Protein AF-A0A957X2D2-F1 (afdb_monomer_lite)

Secondary structure (DSSP, 8-state):
--STT-----HHHHHTTS-S-----TTHHHHHHHHHHHHHTT---S-----HHHHHT---------PPPPP-STT--S---B--PPP---------HHHHHHHHHHHHHHTSHHHHHHHHHHHS-TT-TT---SSS--STT----HHHHHHHHT-----BS--TT-HHHHTTTSSTT-HHHHHHHHHHHHHHHHTSS-HHHHHHHHHHHHHHHHHHHHHHHT--HHHHH-GGG--TTTTSS---

Structure (mmCIF, N/CA/C/O backbone):
data_AF-A0A957X2D2-F1
#
_entry.id   AF-A0A957X2D2-F1
#
loop_
_atom_site.group_PDB
_atom_site.id
_atom_site.type_symbol
_atom_site.label_atom_id
_atom_site.label_alt_id
_atom_site.label_comp_id
_atom_site.label_asym_id
_atom_site.label_entity_id
_atom_site.label_seq_id
_atom_site.pdbx_PDB_ins_code
_atom_site.Cartn_x
_atom_site.Cartn_y
_atom_site.Cartn_z
_atom_site.occupancy
_atom_site.B_iso_or_equiv
_atom_site.auth_seq_id
_atom_site.auth_comp_id
_atom_site.auth_asym_id
_atom_site.auth_atom_id
_atom_site.pdbx_PDB_model_num
ATOM 1 N N . PRO A 1 1 ? 10.438 17.931 -4.185 1.00 45.38 1 PRO A N 1
ATOM 2 C CA . PRO A 1 1 ? 9.765 18.217 -2.893 1.00 45.38 1 PRO A CA 1
ATOM 3 C C . PRO A 1 1 ? 10.491 17.481 -1.754 1.00 45.38 1 PRO A C 1
ATOM 5 O O . PRO A 1 1 ? 11.137 16.477 -2.040 1.00 45.38 1 PRO A O 1
ATOM 8 N N . GLU A 1 2 ? 10.456 17.962 -0.503 1.00 34.66 2 GLU A N 1
ATOM 9 C CA . GLU A 1 2 ? 11.123 17.256 0.610 1.00 34.66 2 GLU A CA 1
ATOM 10 C C . GLU A 1 2 ? 10.417 15.921 0.928 1.00 34.66 2 GLU A C 1
ATOM 12 O O . GLU A 1 2 ? 9.201 15.874 1.085 1.00 34.66 2 GLU A O 1
ATOM 17 N N . GLY A 1 3 ? 11.191 14.829 1.006 1.00 43.03 3 GLY A N 1
ATOM 18 C CA . GLY A 1 3 ? 10.723 13.458 1.263 1.00 43.03 3 GLY A CA 1
ATOM 19 C C . GLY A 1 3 ? 11.130 12.468 0.161 1.00 43.03 3 GLY A C 1
ATOM 20 O O . GLY A 1 3 ? 11.269 12.849 -0.995 1.00 43.03 3 GLY A O 1
ATOM 21 N N . TRP A 1 4 ? 11.311 11.181 0.497 1.00 38.34 4 TRP A N 1
ATOM 22 C CA . TRP A 1 4 ? 11.724 10.133 -0.465 1.00 38.34 4 TRP A CA 1
ATOM 23 C C . TRP A 1 4 ? 10.757 9.982 -1.656 1.00 38.34 4 TRP A C 1
ATOM 25 O O . TRP A 1 4 ? 11.179 9.615 -2.748 1.00 38.34 4 TRP A O 1
ATOM 35 N N . THR A 1 5 ? 9.480 10.323 -1.466 1.00 49.69 5 THR A N 1
ATOM 36 C CA . THR A 1 5 ? 8.452 10.348 -2.517 1.00 49.69 5 THR A CA 1
ATOM 37 C C . THR A 1 5 ? 8.041 11.754 -2.951 1.00 49.69 5 THR A C 1
ATOM 39 O O . THR A 1 5 ? 7.225 11.890 -3.858 1.00 49.69 5 THR A O 1
ATOM 42 N N . GLY A 1 6 ? 8.544 12.800 -2.286 1.00 51.91 6 GLY A N 1
ATOM 43 C CA . GLY A 1 6 ? 8.136 14.177 -2.546 1.00 51.91 6 GLY A CA 1
ATOM 44 C C . GLY A 1 6 ? 6.642 14.472 -2.318 1.00 51.91 6 GLY A C 1
ATOM 45 O O . GLY A 1 6 ? 6.141 15.474 -2.822 1.00 51.91 6 GLY A O 1
ATOM 46 N N . MET A 1 7 ? 5.917 13.612 -1.596 1.00 57.34 7 MET A N 1
ATOM 47 C CA . MET A 1 7 ? 4.486 13.779 -1.337 1.00 57.34 7 MET A CA 1
ATOM 48 C C . MET A 1 7 ? 4.255 14.479 0.005 1.00 57.34 7 MET A C 1
ATOM 50 O O . MET A 1 7 ? 4.749 14.026 1.037 1.00 57.34 7 MET A O 1
ATOM 54 N N . THR A 1 8 ? 3.478 15.562 -0.005 1.00 69.88 8 THR A N 1
ATOM 55 C CA . THR A 1 8 ? 2.882 16.133 1.207 1.00 69.88 8 THR A CA 1
ATOM 56 C C . THR A 1 8 ? 1.675 15.296 1.627 1.00 69.88 8 THR A C 1
ATOM 58 O O . THR A 1 8 ? 1.000 14.692 0.790 1.00 69.88 8 THR A O 1
ATOM 61 N N . ASP A 1 9 ? 1.400 15.231 2.929 1.00 82.88 9 ASP A N 1
ATOM 62 C CA . ASP A 1 9 ? 0.207 14.551 3.427 1.00 82.88 9 ASP A CA 1
ATOM 63 C C . ASP A 1 9 ? -1.049 15.331 3.001 1.00 82.88 9 ASP A C 1
ATOM 65 O O . ASP A 1 9 ? -1.381 16.383 3.545 1.00 82.88 9 ASP A O 1
ATOM 69 N N . ALA A 1 10 ? -1.725 14.815 1.976 1.00 87.19 10 ALA A N 1
ATOM 70 C CA . ALA A 1 10 ? -2.949 15.380 1.420 1.00 87.19 10 ALA A CA 1
ATOM 71 C C . ALA A 1 10 ? -4.221 14.827 2.088 1.00 87.19 10 ALA A C 1
ATOM 73 O O . ALA A 1 10 ? -5.324 15.267 1.761 1.00 87.19 10 ALA A O 1
ATOM 74 N N . TYR A 1 11 ? -4.098 13.879 3.022 1.00 90.06 11 TYR A N 1
ATOM 75 C CA . TYR A 1 11 ? -5.244 13.231 3.653 1.00 90.06 11 TYR A CA 1
ATOM 76 C C . TYR A 1 11 ? -6.144 14.205 4.439 1.00 90.06 11 TYR A C 1
ATOM 78 O O . TYR A 1 11 ? -7.370 14.091 4.316 1.00 90.06 11 TYR A O 1
ATOM 86 N N . PRO A 1 12 ? -5.618 15.242 5.133 1.00 91.00 12 PRO A N 1
ATOM 87 C CA . PRO A 1 12 ? -6.461 16.248 5.779 1.00 91.00 12 PRO A CA 1
ATOM 88 C C . PRO A 1 12 ? -7.416 16.983 4.830 1.00 91.00 12 PRO A C 1
ATOM 90 O O . PRO A 1 12 ? -8.475 17.440 5.264 1.00 91.00 12 PRO A O 1
ATOM 93 N N . LEU A 1 13 ? -7.106 17.068 3.528 1.00 91.56 13 LEU A N 1
ATOM 94 C CA . LEU A 1 13 ? -8.037 17.626 2.542 1.00 91.56 13 LEU A CA 1
ATOM 95 C C . LEU A 1 13 ? -9.304 16.774 2.433 1.00 91.56 13 LEU A C 1
ATOM 97 O O . LEU A 1 13 ? -10.397 17.321 2.324 1.00 91.56 13 LEU A O 1
ATOM 101 N N . PHE A 1 14 ? -9.183 15.448 2.491 1.00 93.06 14 PHE A N 1
ATOM 102 C CA . PHE A 1 14 ? -10.339 14.555 2.495 1.00 93.06 14 PHE A CA 1
ATOM 103 C C . PHE A 1 14 ? -11.083 14.607 3.835 1.00 93.06 14 PHE A C 1
ATOM 105 O O . PHE A 1 14 ? -12.300 14.773 3.847 1.00 93.06 14 PHE A O 1
ATOM 112 N N . LEU A 1 15 ? -10.362 14.565 4.963 1.00 93.31 15 LEU A N 1
ATOM 113 C CA . LEU A 1 15 ? -10.960 14.630 6.308 1.00 93.31 15 LEU A CA 1
ATOM 114 C C . LEU A 1 15 ? -11.764 15.921 6.548 1.00 93.31 15 LEU A C 1
ATOM 116 O O . LEU A 1 15 ? -12.759 15.910 7.266 1.00 93.31 15 LEU A O 1
ATOM 120 N N . THR A 1 16 ? -11.367 17.026 5.911 1.00 92.88 16 THR A N 1
ATOM 121 C CA . THR A 1 16 ? -12.068 18.322 5.971 1.00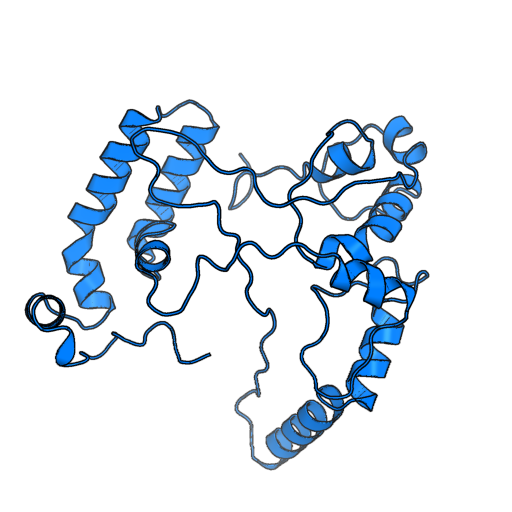 92.88 16 THR A CA 1
ATOM 122 C C . THR A 1 16 ? -13.025 18.560 4.798 1.00 92.88 16 THR A C 1
ATOM 124 O O . THR A 1 16 ? -13.461 19.690 4.581 1.00 92.88 16 THR A O 1
ATOM 127 N N . GLN A 1 17 ? -13.355 17.515 4.028 1.00 92.94 17 GLN A N 1
ATOM 128 C CA . GLN A 1 17 ? -14.279 17.560 2.884 1.00 92.94 17 GLN A CA 1
ATOM 129 C C . GLN A 1 17 ? -13.870 18.549 1.768 1.00 92.94 17 GLN A C 1
ATOM 131 O O . GLN A 1 17 ? -14.694 18.975 0.959 1.00 92.94 17 GLN A O 1
ATOM 136 N N . LYS A 1 18 ? -12.582 18.906 1.686 1.00 92.38 18 LYS A N 1
ATOM 137 C CA . LYS A 1 18 ? -11.994 19.717 0.603 1.00 92.38 18 LYS A CA 1
ATOM 138 C C . LYS A 1 18 ? -11.580 18.873 -0.606 1.00 92.38 18 LYS A C 1
ATOM 140 O O . LYS A 1 18 ? -11.433 19.412 -1.701 1.00 92.38 18 LYS A O 1
ATOM 145 N N . ALA A 1 19 ? -11.412 17.565 -0.425 1.00 92.38 19 ALA A N 1
ATOM 146 C CA . ALA A 1 19 ? -11.239 16.590 -1.495 1.00 92.38 19 ALA A CA 1
ATOM 147 C C . ALA A 1 19 ? -12.447 15.643 -1.540 1.00 92.38 19 ALA A C 1
ATOM 149 O O . ALA A 1 19 ? -12.821 15.064 -0.526 1.00 92.38 19 ALA A O 1
ATOM 150 N N . ALA A 1 20 ? -13.039 15.464 -2.724 1.00 93.19 20 ALA A N 1
ATOM 151 C CA . ALA A 1 20 ? -14.214 14.604 -2.911 1.00 93.19 20 ALA A CA 1
ATOM 152 C C . ALA A 1 20 ? -13.873 13.106 -3.020 1.00 93.19 20 ALA A C 1
ATOM 154 O O . ALA A 1 20 ? -14.750 12.257 -2.890 1.00 93.19 20 ALA A O 1
ATOM 155 N N . MET A 1 21 ? -12.612 12.777 -3.310 1.00 92.00 21 MET A N 1
ATOM 156 C CA . MET A 1 21 ? -12.139 11.409 -3.505 1.00 92.00 21 MET A CA 1
ATOM 157 C C . MET A 1 21 ? -10.782 11.234 -2.835 1.00 92.00 21 MET A C 1
ATOM 159 O O . MET A 1 21 ? -9.949 12.141 -2.863 1.00 92.00 21 MET A O 1
ATOM 163 N N . TRP A 1 22 ? -10.559 10.047 -2.282 1.00 90.81 22 TRP A N 1
ATOM 164 C CA . TRP A 1 22 ? -9.296 9.650 -1.681 1.00 90.81 22 TRP A CA 1
ATOM 165 C C . TRP A 1 22 ? -8.992 8.202 -2.051 1.00 90.81 22 TRP A C 1
ATOM 167 O O . TRP A 1 22 ? -9.867 7.336 -1.987 1.00 90.81 22 TRP A O 1
ATOM 177 N N . MET A 1 23 ? -7.759 7.943 -2.479 1.00 87.50 23 MET A N 1
ATOM 178 C CA . MET A 1 23 ? -7.306 6.585 -2.752 1.00 87.50 23 MET A CA 1
ATOM 179 C C . MET A 1 23 ? -6.925 5.923 -1.433 1.00 87.50 23 MET A C 1
ATOM 181 O O . MET A 1 23 ? -6.108 6.447 -0.680 1.00 87.50 23 MET A O 1
ATOM 185 N N . VAL A 1 24 ? -7.513 4.762 -1.166 1.00 86.75 24 VAL A N 1
ATOM 186 C CA . VAL A 1 24 ? -7.424 4.103 0.138 1.00 86.75 24 VAL A CA 1
ATOM 187 C C . VAL A 1 24 ? -6.928 2.672 0.026 1.00 86.75 24 VAL A C 1
ATOM 189 O O . VAL A 1 24 ? -7.084 2.014 -1.001 1.00 86.75 24 VAL A O 1
ATOM 192 N N . THR A 1 25 ? -6.367 2.176 1.124 1.00 85.75 25 THR A N 1
ATOM 193 C CA . THR A 1 25 ? -6.191 0.741 1.371 1.00 85.75 25 THR A CA 1
ATOM 194 C C . THR A 1 25 ? -7.297 0.249 2.306 1.00 85.75 25 THR A C 1
ATOM 196 O O . THR A 1 25 ? -8.044 1.053 2.867 1.00 85.75 25 THR A O 1
ATOM 199 N N . GLY A 1 26 ? -7.390 -1.065 2.535 1.00 85.44 26 GLY A N 1
ATOM 200 C CA . GLY A 1 26 ? -8.360 -1.626 3.483 1.00 85.44 26 GLY A CA 1
ATOM 201 C C . GLY A 1 26 ? -8.268 -1.029 4.895 1.00 85.44 26 GLY A C 1
ATOM 202 O O . GLY A 1 26 ? -9.276 -0.975 5.596 1.00 85.44 26 GLY A O 1
ATOM 203 N N . GLY A 1 27 ? -7.098 -0.514 5.293 1.00 88.75 27 GLY A N 1
ATOM 204 C CA . GLY A 1 27 ? -6.908 0.071 6.618 1.00 88.75 27 GLY A CA 1
ATOM 205 C C . GLY A 1 27 ? -7.680 1.355 6.874 1.00 88.75 27 GLY A C 1
ATOM 206 O O . GLY A 1 27 ? -8.103 1.582 8.010 1.00 88.75 27 GLY A O 1
ATOM 207 N N . PHE A 1 28 ? -7.960 2.113 5.812 1.00 90.50 28 PHE A N 1
ATOM 208 C CA . PHE A 1 28 ? -8.713 3.362 5.880 1.00 90.50 28 PHE A CA 1
ATOM 209 C C . PHE A 1 28 ? -10.045 3.198 6.605 1.00 90.50 28 PHE A C 1
ATOM 211 O O . PHE A 1 28 ? -10.409 4.041 7.412 1.00 90.50 28 PHE A O 1
ATOM 218 N N . TYR A 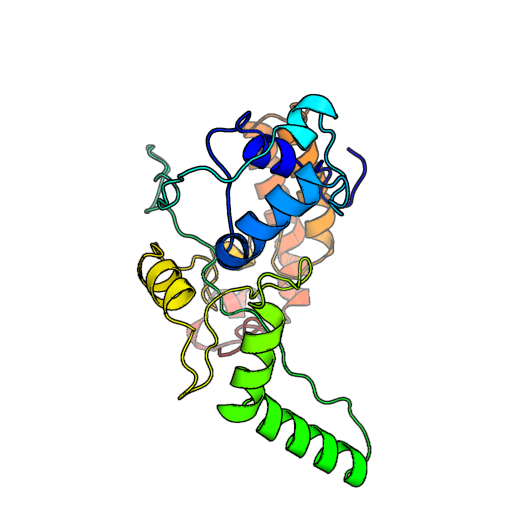1 29 ? -10.770 2.100 6.374 1.00 89.56 29 TYR A N 1
ATOM 219 C CA . TYR A 1 29 ? -12.097 1.950 6.966 1.00 89.56 29 TYR A CA 1
ATOM 220 C C . TYR A 1 29 ? -12.069 1.933 8.494 1.00 89.56 29 TYR A C 1
ATOM 222 O O . TYR A 1 29 ? -12.998 2.421 9.127 1.00 89.56 29 TYR A O 1
ATOM 230 N N . THR A 1 30 ? -11.004 1.381 9.077 1.00 90.81 30 THR A N 1
ATOM 231 C CA . THR A 1 30 ? -10.855 1.281 10.534 1.00 90.81 30 THR A CA 1
ATOM 232 C C . THR A 1 30 ? -10.155 2.486 11.149 1.00 90.81 30 THR A C 1
ATOM 234 O O . THR A 1 30 ? -10.347 2.743 12.337 1.00 90.81 30 THR A O 1
ATOM 237 N N . SER A 1 31 ? -9.368 3.223 10.358 1.00 89.88 31 SER A N 1
ATOM 238 C CA . SER A 1 31 ? -8.677 4.426 10.819 1.00 89.88 31 SER A CA 1
ATOM 239 C C . SER A 1 31 ? -9.520 5.687 10.642 1.00 89.88 31 SER A C 1
ATOM 241 O O . SER A 1 31 ? -9.489 6.531 11.522 1.00 89.88 31 SER A O 1
ATOM 243 N N . PHE A 1 32 ? -10.341 5.802 9.592 1.00 91.94 32 PHE A N 1
ATOM 244 C CA . PHE A 1 32 ? -11.064 7.032 9.244 1.00 91.94 32 PHE A CA 1
ATOM 245 C C . PHE A 1 32 ? -11.844 7.674 10.406 1.00 91.94 32 PHE A C 1
ATOM 247 O O . PHE A 1 32 ? -11.612 8.858 10.656 1.00 91.94 32 PHE A O 1
ATOM 254 N N . PRO A 1 33 ? -12.688 6.941 11.169 1.00 90.50 33 PRO A N 1
ATOM 255 C CA . PRO A 1 33 ? -13.383 7.516 12.328 1.00 90.50 33 PRO A CA 1
ATOM 256 C C . PRO A 1 33 ? -12.421 8.102 13.374 1.00 90.50 33 PRO A C 1
ATOM 258 O O . PRO A 1 33 ? -12.665 9.152 13.962 1.00 90.50 33 PRO A O 1
ATOM 261 N N . LYS A 1 34 ? -11.275 7.446 13.572 1.00 90.19 34 LYS A N 1
ATOM 262 C CA . LYS A 1 34 ? -10.251 7.844 14.544 1.00 90.19 34 LYS A CA 1
ATOM 263 C C . LYS A 1 34 ? -9.397 8.991 14.027 1.00 90.19 34 LYS A C 1
ATOM 265 O O . LYS A 1 34 ? -9.029 9.866 14.802 1.00 90.19 34 LYS A O 1
ATOM 270 N N . ASP A 1 35 ? -9.090 8.995 12.735 1.00 91.38 35 ASP A N 1
ATOM 271 C CA . ASP A 1 35 ? -8.278 10.016 12.080 1.00 91.38 35 ASP A CA 1
ATOM 272 C C . ASP A 1 35 ? -9.016 11.355 12.086 1.00 91.38 35 ASP A C 1
ATOM 274 O O . ASP A 1 35 ? -8.430 12.377 12.440 1.00 91.38 35 ASP A O 1
ATOM 278 N N . ILE A 1 36 ? -10.316 11.352 11.763 1.00 92.38 36 ILE A N 1
ATOM 279 C CA . ILE A 1 36 ? -11.130 12.569 11.786 1.00 92.38 36 ILE A CA 1
ATOM 280 C C . ILE A 1 36 ? -11.357 13.078 13.213 1.00 92.38 36 ILE A C 1
ATOM 282 O O . ILE A 1 36 ? -11.279 14.283 13.448 1.00 92.38 36 ILE A O 1
ATOM 286 N N . GLN A 1 37 ? -11.539 12.173 14.182 1.00 91.12 37 GLN A N 1
ATOM 287 C CA . GLN A 1 37 ? -11.597 12.536 15.597 1.00 91.12 37 GLN A CA 1
ATOM 288 C C . GLN A 1 37 ? -10.265 13.130 16.077 1.00 91.12 37 GLN A C 1
ATOM 290 O O . GLN A 1 37 ? -10.245 14.202 16.677 1.00 91.12 37 GLN A O 1
ATOM 295 N N . SER A 1 38 ? -9.143 12.478 15.766 1.00 90.19 38 SER A N 1
ATOM 296 C CA . SER A 1 38 ? -7.805 12.953 16.136 1.00 90.19 38 SER A CA 1
ATOM 297 C C . SER A 1 38 ? -7.499 14.308 15.497 1.00 90.19 38 SER A C 1
ATOM 299 O O . SER A 1 38 ? -6.859 15.148 16.124 1.00 90.19 38 SER A O 1
ATOM 301 N N . LEU A 1 39 ? -7.973 14.550 14.271 1.00 91.12 39 LEU A N 1
ATOM 302 C CA . LEU A 1 39 ? -7.875 15.846 13.602 1.00 91.12 39 LEU A CA 1
ATOM 303 C C . LEU A 1 39 ? -8.651 16.935 14.351 1.00 91.12 39 LEU A C 1
ATOM 305 O O . LEU A 1 39 ? -8.087 1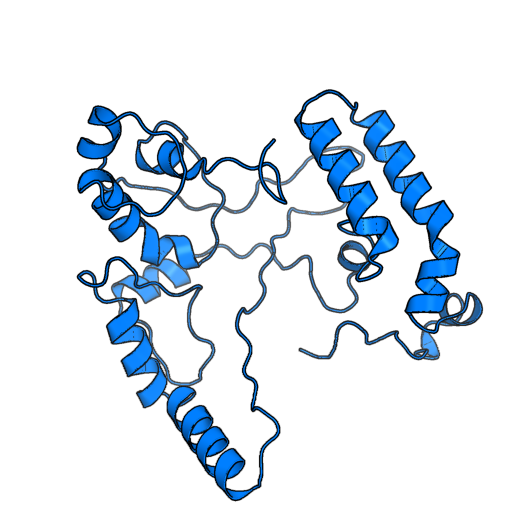7.993 14.627 1.00 91.12 39 LEU A O 1
ATOM 309 N N . ALA A 1 40 ? -9.899 16.661 14.737 1.00 90.25 40 ALA A N 1
ATOM 310 C CA . ALA A 1 40 ? -10.726 17.595 15.502 1.00 90.25 40 ALA A CA 1
ATOM 311 C C . ALA A 1 40 ? -10.167 17.893 16.905 1.00 90.25 40 ALA A C 1
ATOM 313 O O . ALA A 1 40 ? -10.283 19.018 17.394 1.00 90.25 40 ALA A O 1
ATOM 314 N N . GLU A 1 41 ? -9.515 16.912 17.533 1.00 89.75 41 GLU A N 1
ATOM 315 C CA . GLU A 1 41 ? -8.865 17.041 18.844 1.00 89.75 41 GLU A CA 1
ATOM 316 C C . GLU A 1 41 ? -7.465 17.685 18.777 1.00 89.75 41 GLU A C 1
ATOM 318 O O . GLU A 1 41 ? -6.854 17.944 19.815 1.00 89.75 41 GLU A O 1
ATOM 323 N N . GLY A 1 42 ? -6.939 17.956 17.576 1.00 86.62 42 GLY A N 1
ATOM 324 C CA . GLY A 1 42 ? -5.579 18.475 17.388 1.00 86.62 42 GLY A CA 1
ATOM 325 C C . GLY A 1 42 ? -4.474 17.458 17.712 1.00 86.62 42 GLY A C 1
ATOM 326 O O . GLY A 1 42 ? -3.335 17.844 17.962 1.00 86.62 42 GLY A O 1
ATOM 327 N N . ALA A 1 43 ? -4.805 16.165 17.722 1.00 86.81 43 ALA A N 1
ATOM 328 C CA . ALA A 1 43 ? -3.913 15.039 18.006 1.00 86.81 43 ALA A CA 1
ATOM 329 C C . ALA A 1 43 ? -3.503 14.252 16.744 1.00 86.81 43 ALA A C 1
ATOM 331 O O . ALA A 1 43 ? -2.848 13.213 16.845 1.00 86.81 43 ALA A O 1
ATOM 332 N N . TYR A 1 44 ? -3.899 14.715 15.554 1.00 85.25 44 TYR A N 1
ATOM 333 C CA . TYR A 1 44 ? -3.562 14.073 14.286 1.00 85.25 44 TYR A CA 1
ATOM 334 C C . TYR A 1 44 ? -2.042 14.027 14.073 1.00 85.25 44 TYR A C 1
ATOM 336 O O . TYR A 1 44 ? -1.356 15.043 14.137 1.00 85.25 44 TYR A O 1
ATOM 344 N N . GLY A 1 45 ? -1.516 12.824 13.832 1.00 74.75 45 GLY A N 1
ATOM 345 C CA . GLY A 1 45 ? -0.075 12.567 13.749 1.00 74.75 45 GLY A CA 1
ATOM 346 C C . GLY A 1 45 ? 0.547 12.738 12.359 1.00 74.75 45 GLY A C 1
ATOM 347 O O . GLY A 1 45 ? 1.737 12.466 12.206 1.00 74.75 45 GLY A O 1
ATOM 348 N N . GLY A 1 46 ? -0.236 13.118 11.344 1.00 78.50 46 GLY A N 1
ATOM 349 C CA . GLY A 1 46 ? 0.264 13.367 9.989 1.00 78.50 46 GLY A CA 1
ATOM 350 C C . GLY A 1 46 ? 0.881 14.759 9.826 1.00 78.50 46 GLY A C 1
ATOM 351 O O . GLY A 1 46 ? 0.729 15.633 10.676 1.00 78.50 46 GLY A O 1
ATOM 352 N N . SER A 1 47 ? 1.600 14.965 8.723 1.00 76.44 47 SER A N 1
ATOM 353 C CA . SER A 1 47 ? 2.314 16.216 8.421 1.00 76.44 47 SER A CA 1
ATOM 354 C C . SER A 1 47 ? 1.532 17.175 7.517 1.00 76.44 47 SER A C 1
ATOM 356 O O . SER A 1 47 ? 2.099 18.150 7.026 1.00 76.44 47 SER A O 1
ATOM 358 N N . GLY A 1 48 ? 0.258 16.884 7.245 1.00 77.62 48 GLY A N 1
ATOM 359 C CA . GLY A 1 48 ? -0.537 17.646 6.291 1.00 77.62 48 GLY A CA 1
ATOM 360 C C . GLY A 1 48 ? -0.937 19.011 6.836 1.00 77.62 48 GLY A C 1
ATOM 361 O O . GLY A 1 48 ? -1.397 19.126 7.972 1.00 77.62 48 GLY A O 1
ATOM 362 N N . GLU A 1 49 ? -0.789 20.052 6.017 1.00 76.81 49 GLU A N 1
ATOM 363 C CA . GLU A 1 49 ? -1.249 21.391 6.377 1.00 76.81 49 GLU A CA 1
ATOM 364 C C . GLU A 1 49 ? -2.779 21.451 6.359 1.00 76.81 49 GLU A C 1
ATOM 366 O O . GLU A 1 49 ? -3.435 21.169 5.352 1.00 76.81 49 GLU A O 1
ATOM 371 N N . VAL A 1 50 ? -3.355 21.856 7.486 1.00 81.81 50 VAL A N 1
ATOM 372 C CA . VAL A 1 50 ? -4.793 22.026 7.655 1.00 81.81 50 VAL A CA 1
ATOM 373 C C . VAL A 1 50 ? -5.052 23.289 8.463 1.00 81.81 50 VAL A C 1
ATOM 375 O O . VAL A 1 50 ? -4.353 23.594 9.426 1.00 81.81 50 VAL A O 1
ATOM 378 N N . ASP A 1 51 ? -6.058 24.043 8.041 1.00 86.88 51 ASP A N 1
ATOM 379 C CA . ASP A 1 51 ? -6.552 25.189 8.794 1.00 86.88 51 ASP A CA 1
ATOM 380 C C . ASP A 1 51 ? -7.146 24.722 10.135 1.00 86.88 51 ASP A C 1
ATOM 382 O O . ASP A 1 51 ? -7.903 23.750 10.164 1.00 86.88 51 ASP A O 1
ATOM 386 N N . GLU A 1 52 ? -6.808 25.392 11.241 1.00 86.62 52 GLU A N 1
ATOM 387 C CA . GLU A 1 52 ? -7.228 24.964 12.583 1.00 86.62 52 GLU A CA 1
ATOM 388 C C . GLU A 1 52 ? -8.750 24.945 12.759 1.00 86.62 52 GLU A C 1
ATOM 390 O O . GLU A 1 52 ? -9.278 24.071 13.451 1.00 86.62 52 GLU A O 1
ATOM 395 N N . ASP A 1 53 ? -9.459 25.903 12.162 1.00 89.06 53 ASP A N 1
ATOM 396 C CA . ASP A 1 53 ? -10.915 25.972 12.269 1.00 89.06 53 ASP A CA 1
ATOM 397 C C . ASP A 1 53 ? -11.556 24.848 11.451 1.00 89.06 53 ASP A C 1
ATOM 399 O O . ASP A 1 53 ? -12.481 24.185 11.925 1.00 89.06 53 ASP A O 1
ATOM 403 N N . ALA A 1 54 ? -11.014 24.558 10.264 1.00 87.75 54 ALA A N 1
ATOM 404 C CA . ALA A 1 54 ? -11.415 23.403 9.467 1.00 87.75 54 ALA A CA 1
ATOM 405 C C . ALA A 1 54 ? -11.130 22.071 10.180 1.00 87.75 54 ALA A C 1
ATOM 407 O O . ALA A 1 54 ? -11.958 21.165 10.109 1.00 87.75 54 ALA A O 1
ATOM 408 N N . ALA A 1 55 ? -9.999 21.954 10.881 1.00 88.56 55 ALA A N 1
ATOM 409 C CA . ALA A 1 55 ? -9.666 20.771 11.668 1.00 88.56 55 ALA A CA 1
ATOM 410 C C . ALA A 1 55 ? -10.671 20.567 12.811 1.00 88.56 55 ALA A C 1
ATOM 412 O O . ALA A 1 55 ? -11.272 19.503 12.904 1.00 88.56 55 ALA A O 1
ATOM 413 N N . LYS A 1 56 ? -10.946 21.606 13.614 1.00 90.25 56 LYS A N 1
ATOM 414 C CA . LYS A 1 56 ? -11.927 21.556 14.721 1.00 90.25 56 LYS A CA 1
ATOM 415 C C . LYS A 1 56 ? -13.359 21.287 14.249 1.00 90.25 56 LYS A C 1
ATOM 417 O O . LYS A 1 56 ? -14.156 20.738 15.004 1.00 90.25 56 LYS A O 1
ATOM 422 N N . ALA A 1 57 ? -13.700 21.698 13.028 1.00 90.38 57 ALA A N 1
ATOM 423 C CA . ALA A 1 57 ? -15.003 21.450 12.414 1.00 90.38 57 ALA A CA 1
ATOM 424 C C . ALA A 1 57 ? -15.110 20.075 11.726 1.00 90.38 57 ALA A C 1
ATOM 426 O O . ALA A 1 57 ? -16.203 19.701 11.286 1.00 90.38 57 ALA A O 1
ATOM 427 N N . ALA A 1 58 ? -14.004 19.329 11.607 1.00 91.69 58 ALA A N 1
ATOM 428 C CA . ALA A 1 58 ? -14.003 18.018 10.981 1.00 91.69 58 ALA A CA 1
ATOM 429 C C . ALA A 1 58 ? -14.894 17.052 11.775 1.00 91.69 58 ALA A C 1
ATOM 431 O O . ALA A 1 58 ? -14.809 16.936 12.995 1.00 91.69 58 ALA A O 1
ATOM 432 N N . SER A 1 59 ? -15.787 16.375 11.066 1.00 92.62 59 SER A N 1
ATOM 433 C CA . SER A 1 59 ? -16.729 15.413 11.633 1.00 92.62 59 SER A CA 1
ATOM 434 C C . SER A 1 59 ? -16.990 14.313 10.618 1.00 92.62 59 SER A C 1
ATOM 436 O O . SER A 1 59 ? -16.908 14.554 9.411 1.00 92.62 59 SER A O 1
ATOM 438 N N . GLU A 1 60 ? -17.264 13.103 11.111 1.00 91.06 60 GLU A N 1
ATOM 439 C CA . GLU A 1 60 ? -17.551 11.950 10.258 1.00 91.06 60 GLU A CA 1
ATOM 440 C C . GLU A 1 60 ? -18.650 12.269 9.238 1.00 91.06 60 GLU A C 1
ATOM 442 O O . GLU A 1 60 ? -19.680 12.863 9.560 1.00 91.06 60 GLU A O 1
ATOM 447 N N . PHE A 1 61 ? -18.422 11.846 7.997 1.00 93.69 61 PHE A N 1
ATOM 448 C CA . PHE A 1 61 ? -19.337 12.042 6.882 1.00 93.69 61 PHE A CA 1
ATOM 449 C C . PHE A 1 61 ? -19.560 10.730 6.130 1.00 93.69 61 PHE A C 1
ATOM 451 O O . PHE A 1 61 ? -18.739 9.811 6.172 1.00 93.69 61 PHE A O 1
ATOM 458 N N . GLU A 1 62 ? -20.689 10.647 5.429 1.00 91.62 62 GLU A N 1
ATOM 459 C CA . GLU A 1 62 ? -21.004 9.503 4.579 1.00 91.62 62 GLU A CA 1
ATOM 460 C C . GLU A 1 62 ? -20.128 9.514 3.321 1.00 91.62 62 GLU A C 1
ATOM 462 O O . GLU A 1 62 ? -19.991 10.538 2.650 1.00 91.62 62 GLU A O 1
ATOM 467 N N . PHE A 1 63 ? -19.560 8.360 2.971 1.00 89.88 63 PHE A N 1
ATOM 468 C CA . PHE A 1 63 ? -18.767 8.194 1.759 1.00 89.88 63 PHE A CA 1
ATOM 469 C C . PHE A 1 63 ? -19.131 6.906 1.019 1.00 89.88 63 PHE A C 1
ATOM 471 O O . PHE A 1 63 ? -19.397 5.858 1.613 1.00 89.88 63 PHE A O 1
ATOM 478 N N . GLY A 1 64 ? -19.102 6.988 -0.311 1.00 89.38 64 GLY A N 1
ATOM 479 C CA . GLY A 1 64 ? -19.204 5.833 -1.194 1.00 89.38 64 GLY A CA 1
ATOM 480 C C . GLY A 1 64 ? -17.850 5.162 -1.418 1.00 89.38 64 GLY A C 1
ATOM 481 O O . GLY A 1 64 ? -16.793 5.735 -1.160 1.00 89.38 64 GLY A O 1
ATOM 482 N N . ARG A 1 65 ? -17.881 3.935 -1.940 1.00 86.81 65 ARG A N 1
ATOM 483 C CA . ARG A 1 65 ? -16.689 3.165 -2.314 1.00 86.81 65 ARG A CA 1
ATOM 484 C C . ARG A 1 65 ? -16.874 2.670 -3.731 1.00 86.81 65 ARG A C 1
ATOM 486 O O . ARG A 1 65 ? -17.948 2.189 -4.085 1.00 86.81 65 ARG A O 1
ATOM 493 N N . PHE A 1 66 ? -15.836 2.788 -4.537 1.00 87.31 66 PHE A N 1
ATOM 494 C CA . PHE A 1 66 ? -15.861 2.336 -5.915 1.00 87.31 66 PHE A CA 1
ATOM 495 C C . PHE A 1 66 ? -14.455 1.929 -6.338 1.00 87.31 66 PHE A C 1
ATOM 497 O O . PHE A 1 66 ? -13.459 2.341 -5.744 1.00 87.31 66 PHE A O 1
ATOM 504 N N . ALA A 1 67 ? -14.395 1.071 -7.347 1.00 84.06 67 ALA A N 1
ATOM 505 C CA . ALA A 1 67 ? -13.143 0.676 -7.959 1.00 84.06 67 ALA A CA 1
ATOM 506 C C . ALA A 1 67 ? -12.466 1.847 -8.675 1.00 84.06 67 ALA A C 1
ATOM 508 O O . ALA A 1 67 ? -13.133 2.788 -9.099 1.00 84.06 67 ALA A O 1
ATOM 509 N N . PHE A 1 68 ? -11.158 1.734 -8.909 1.00 83.38 68 PHE A N 1
ATOM 510 C CA . PHE A 1 68 ? -10.464 2.642 -9.817 1.00 83.38 68 PHE A CA 1
ATOM 511 C C . PHE A 1 68 ? -11.208 2.743 -11.159 1.00 83.38 68 PHE A C 1
ATOM 513 O O . PHE A 1 68 ? -11.621 1.712 -11.704 1.00 83.38 68 PHE A O 1
ATOM 520 N N . PRO A 1 69 ? -11.391 3.958 -11.704 1.00 85.12 69 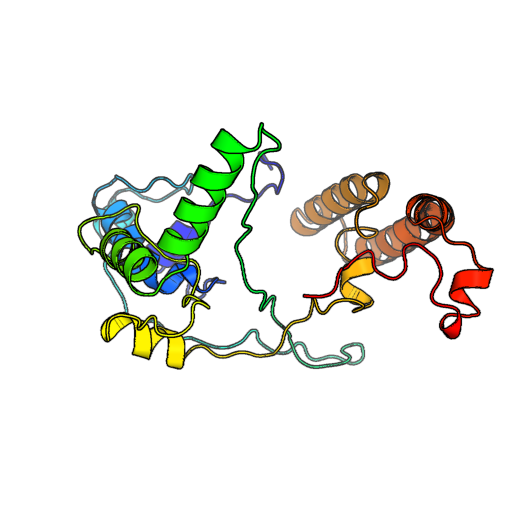PRO A N 1
ATOM 521 C CA . PRO A 1 69 ? -11.999 4.110 -13.015 1.00 85.12 69 PRO A CA 1
ATOM 522 C C . PRO A 1 69 ? -11.134 3.415 -14.072 1.00 85.12 69 PRO A C 1
ATOM 524 O O . PRO A 1 69 ? -9.903 3.463 -14.018 1.00 85.12 69 PRO A O 1
ATOM 527 N N . ASN A 1 70 ? -11.778 2.776 -15.050 1.00 87.56 70 ASN A N 1
ATOM 528 C CA . ASN A 1 70 ? -11.065 2.250 -16.208 1.00 87.56 70 ASN A CA 1
ATOM 529 C C . ASN A 1 70 ? -10.495 3.411 -17.025 1.00 87.56 70 ASN A C 1
ATOM 531 O O . ASN A 1 70 ? -11.175 4.410 -17.255 1.00 87.56 70 ASN A O 1
ATOM 535 N N . LEU A 1 71 ? -9.259 3.251 -17.491 1.00 88.50 71 LEU A N 1
ATOM 536 C CA . LEU A 1 71 ? -8.728 4.108 -18.540 1.00 88.50 71 LEU A CA 1
ATOM 537 C C . LEU A 1 71 ? -9.326 3.669 -19.879 1.00 88.50 71 LEU A C 1
ATOM 539 O O . LEU A 1 71 ? -9.523 2.479 -20.120 1.00 88.50 71 LEU A O 1
ATOM 543 N N . GLU A 1 72 ? -9.594 4.628 -20.755 1.00 90.19 72 GLU A N 1
ATOM 544 C CA . GLU A 1 72 ? -10.066 4.380 -22.114 1.00 90.19 72 GLU A CA 1
ATOM 545 C C . GLU A 1 72 ? -9.093 5.009 -23.108 1.00 90.19 72 GLU A C 1
ATOM 547 O O . GLU A 1 72 ? -8.557 6.094 -22.879 1.00 90.19 72 GLU A O 1
ATOM 552 N N . GLY A 1 73 ? -8.847 4.329 -24.224 1.00 90.31 73 GLY A N 1
ATOM 553 C CA . GLY A 1 73 ? -7.996 4.859 -25.279 1.00 90.31 73 GLY A CA 1
ATOM 554 C C . GLY A 1 73 ? -7.490 3.781 -26.231 1.00 90.31 73 GLY A C 1
ATOM 555 O O . GLY A 1 73 ? -7.536 2.595 -25.904 1.00 90.31 73 GLY A O 1
ATOM 556 N N . PRO A 1 74 ? -6.969 4.178 -27.405 1.00 92.19 74 PRO A N 1
ATOM 557 C CA . PRO A 1 74 ? -6.498 3.239 -28.425 1.00 92.19 74 PRO A CA 1
ATOM 558 C C . PRO A 1 74 ? -5.322 2.370 -27.954 1.00 92.19 74 PRO A C 1
ATOM 560 O O . PRO A 1 74 ? -5.134 1.272 -28.470 1.00 92.19 74 PRO A O 1
ATOM 563 N N . CYS A 1 75 ? -4.553 2.842 -26.968 1.00 84.38 75 CYS A N 1
ATOM 564 C CA . CYS A 1 75 ? -3.407 2.127 -26.404 1.00 84.38 75 CYS A CA 1
ATOM 565 C C . CYS A 1 75 ? -3.735 1.369 -25.106 1.00 84.38 75 CYS A C 1
ATOM 567 O O . CYS A 1 75 ? -2.856 0.711 -24.554 1.00 84.38 75 CYS A O 1
ATOM 569 N N . VAL A 1 76 ? -4.967 1.459 -24.587 1.00 84.56 76 VAL A N 1
ATOM 570 C CA . VAL A 1 76 ? -5.333 0.796 -23.329 1.00 84.56 76 VAL A CA 1
ATOM 571 C C . VAL A 1 76 ? -5.662 -0.670 -23.595 1.00 84.56 76 VAL A C 1
ATOM 573 O O . VAL A 1 76 ? -6.617 -0.995 -24.297 1.00 84.56 76 VAL A O 1
ATOM 576 N N . GLN A 1 77 ? -4.871 -1.566 -23.005 1.00 81.31 77 GLN A N 1
ATOM 577 C CA . GLN A 1 77 ? -5.037 -3.014 -23.125 1.00 81.31 77 GLN A CA 1
ATOM 578 C C . GLN A 1 77 ? -5.462 -3.618 -21.781 1.00 81.31 77 GLN A C 1
ATOM 580 O O . GLN A 1 77 ? -4.658 -4.199 -21.057 1.00 81.31 77 GLN A O 1
ATOM 585 N N . GLY A 1 78 ? -6.746 -3.480 -21.443 1.00 82.56 78 GLY A N 1
ATOM 586 C CA . GLY A 1 78 ? -7.351 -4.122 -20.272 1.00 82.56 78 GLY A CA 1
ATOM 587 C C . GLY A 1 78 ? -8.160 -3.179 -19.387 1.00 82.56 78 GLY A C 1
ATOM 588 O O . GLY A 1 78 ? -8.327 -2.002 -19.685 1.00 82.56 78 GLY A O 1
ATOM 589 N N . THR A 1 79 ? -8.688 -3.732 -18.298 1.00 84.81 79 THR A N 1
ATOM 590 C CA . THR A 1 79 ? -9.388 -2.981 -17.249 1.00 84.81 79 THR A CA 1
ATOM 591 C C . THR A 1 79 ? -8.417 -2.563 -16.153 1.00 84.81 79 THR A C 1
ATOM 593 O O . THR A 1 79 ? -7.377 -3.201 -15.960 1.00 84.81 79 THR A O 1
ATOM 596 N N . ALA A 1 80 ? -8.782 -1.526 -15.401 1.00 83.81 80 ALA A N 1
ATOM 597 C CA . ALA A 1 80 ? -8.070 -1.136 -14.197 1.00 83.81 80 ALA A CA 1
ATOM 598 C C . ALA A 1 80 ? -7.949 -2.329 -13.237 1.00 83.81 80 ALA A C 1
ATOM 600 O O . ALA A 1 80 ? -8.867 -3.140 -13.090 1.00 83.81 80 ALA A O 1
ATOM 601 N N . ARG A 1 81 ? -6.781 -2.430 -12.608 1.00 83.38 81 ARG A N 1
ATOM 602 C CA . ARG A 1 81 ? -6.434 -3.423 -11.593 1.00 83.38 81 ARG A CA 1
ATOM 603 C C . ARG A 1 81 ? -5.819 -2.696 -10.410 1.00 83.38 81 ARG A C 1
ATOM 605 O O . ARG A 1 81 ? -5.180 -1.662 -10.588 1.00 83.38 81 ARG A O 1
ATOM 612 N N . ALA A 1 82 ? -6.015 -3.239 -9.221 1.00 80.06 82 ALA A N 1
ATOM 613 C CA . ALA A 1 82 ? -5.514 -2.682 -7.975 1.00 80.06 82 ALA A CA 1
ATOM 614 C C . ALA A 1 82 ? -4.325 -3.502 -7.456 1.00 80.06 82 ALA A C 1
ATOM 616 O O . ALA A 1 82 ? -4.042 -4.590 -7.961 1.00 80.06 82 ALA A O 1
ATOM 617 N N . ASN A 1 83 ? -3.628 -2.986 -6.442 1.00 78.12 83 ASN A N 1
ATOM 618 C CA . ASN A 1 83 ? -2.761 -3.819 -5.616 1.00 78.12 83 ASN A CA 1
ATOM 619 C C . ASN A 1 83 ? -3.629 -4.491 -4.543 1.00 78.12 83 ASN A C 1
ATOM 621 O O . ASN A 1 83 ? -4.015 -3.861 -3.560 1.00 78.12 83 ASN A O 1
ATOM 625 N N . GLU A 1 84 ? -3.974 -5.757 -4.765 1.00 79.75 84 GLU A N 1
ATOM 626 C CA . GLU A 1 84 ? -4.836 -6.547 -3.874 1.00 79.75 84 GLU A CA 1
ATOM 627 C C . GLU A 1 84 ? -4.027 -7.667 -3.218 1.00 79.75 84 GLU A C 1
ATOM 629 O O . GLU A 1 84 ? -4.367 -8.849 -3.304 1.00 79.75 84 GLU A O 1
ATOM 634 N N . LEU A 1 85 ? -2.897 -7.295 -2.617 1.00 76.56 85 LEU A N 1
ATOM 635 C CA . LEU A 1 85 ? -2.025 -8.225 -1.918 1.00 76.56 85 LEU A CA 1
ATOM 636 C C . LEU A 1 85 ? -2.424 -8.406 -0.457 1.00 76.56 85 LEU A C 1
ATOM 638 O O . LEU A 1 85 ? -2.827 -7.481 0.249 1.00 76.56 85 LEU A O 1
ATOM 642 N N . THR A 1 86 ? -2.218 -9.626 0.020 1.00 78.75 86 THR A N 1
ATOM 643 C CA . THR A 1 86 ? -2.177 -9.914 1.447 1.00 78.75 86 THR A CA 1
ATOM 644 C C . THR A 1 86 ? -0.951 -9.237 2.051 1.00 78.75 86 THR A C 1
ATOM 646 O O . THR A 1 86 ? 0.165 -9.448 1.575 1.00 78.75 86 THR A O 1
ATOM 649 N N . SER A 1 87 ? -1.140 -8.444 3.100 1.00 76.00 87 SER A N 1
ATOM 650 C CA . SER A 1 87 ? -0.052 -7.771 3.808 1.00 76.00 87 SER A CA 1
ATOM 651 C C . SER A 1 87 ? 0.273 -8.473 5.130 1.00 76.00 87 SER A C 1
ATOM 653 O O . SER A 1 87 ? -0.598 -9.043 5.785 1.00 76.00 87 SER A O 1
ATOM 655 N N . GLY A 1 88 ? 1.549 -8.433 5.516 1.00 76.69 88 GLY A N 1
ATOM 656 C CA . GLY A 1 88 ? 2.059 -9.044 6.745 1.00 76.69 88 GLY A CA 1
ATOM 657 C C . GLY A 1 88 ? 3.210 -10.014 6.485 1.00 76.69 88 GLY A C 1
ATOM 658 O O . GLY A 1 88 ? 3.224 -10.739 5.495 1.00 76.69 88 GLY A O 1
ATOM 659 N N . ALA A 1 89 ? 4.187 -10.024 7.389 1.00 81.88 89 ALA A N 1
ATOM 660 C CA . ALA A 1 89 ? 5.299 -10.964 7.375 1.00 81.88 89 ALA A CA 1
ATOM 661 C C . ALA A 1 89 ? 5.504 -11.526 8.782 1.00 81.88 89 ALA A C 1
ATOM 663 O O . ALA A 1 89 ? 5.449 -10.784 9.763 1.00 81.88 89 ALA A O 1
ATOM 664 N N . LEU A 1 90 ? 5.759 -12.831 8.868 1.00 85.69 90 LEU A N 1
ATOM 665 C CA . LEU A 1 90 ? 6.196 -13.488 10.095 1.00 85.69 90 LEU A CA 1
ATOM 666 C C . LEU A 1 90 ? 7.643 -13.911 9.916 1.00 85.69 90 LEU A C 1
ATOM 668 O O . LEU A 1 90 ? 7.988 -14.565 8.933 1.00 85.69 90 LEU A O 1
ATOM 672 N N . ALA A 1 91 ? 8.482 -13.517 10.863 1.00 88.44 91 ALA A N 1
ATOM 673 C CA . ALA A 1 91 ? 9.895 -13.840 10.868 1.00 88.44 91 ALA A CA 1
ATOM 674 C C . ALA A 1 91 ? 10.293 -14.333 12.257 1.00 88.44 91 ALA A C 1
ATOM 676 O O . ALA A 1 91 ? 9.869 -13.773 13.266 1.00 88.44 91 ALA A O 1
ATOM 677 N N . ILE A 1 92 ? 11.125 -15.371 12.281 1.00 91.06 92 ILE A N 1
ATOM 678 C CA . ILE A 1 92 ? 11.726 -15.929 13.491 1.00 91.06 92 ILE A CA 1
ATOM 679 C C . ILE A 1 92 ? 13.215 -15.583 13.424 1.00 91.06 92 ILE A C 1
ATOM 681 O O . ILE A 1 92 ? 13.889 -16.018 12.481 1.00 91.06 92 ILE A O 1
ATOM 685 N N . PRO A 1 93 ? 13.739 -14.754 14.341 1.00 88.75 93 PRO A N 1
ATOM 686 C CA . PRO A 1 93 ? 15.168 -14.510 14.436 1.00 88.75 93 PRO A CA 1
ATOM 687 C C . PRO A 1 93 ? 15.948 -15.821 14.565 1.00 88.75 93 PRO A C 1
ATOM 689 O O . PRO A 1 93 ? 15.571 -16.717 15.307 1.00 88.75 93 PRO A O 1
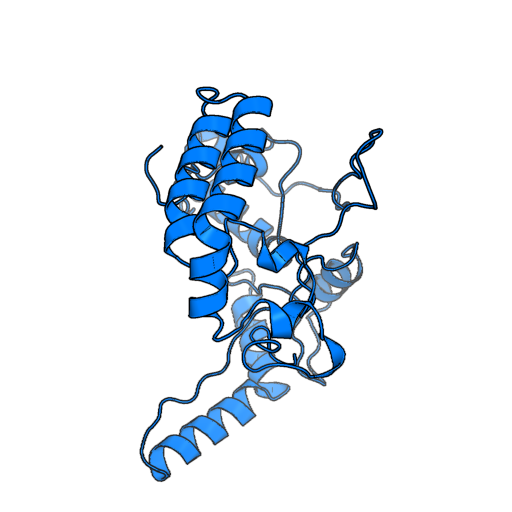ATOM 692 N N . LEU A 1 94 ? 17.090 -15.935 13.886 1.00 91.06 94 LEU A N 1
ATOM 693 C CA . LEU A 1 94 ? 17.945 -17.107 14.061 1.00 91.06 94 LEU A CA 1
ATOM 694 C C . LEU A 1 94 ? 18.599 -17.072 15.453 1.00 91.06 94 LEU A C 1
ATOM 696 O O . LEU A 1 94 ? 19.578 -16.348 15.663 1.00 91.06 94 LEU A O 1
ATOM 700 N N . LYS A 1 95 ? 18.059 -17.846 16.398 1.00 93.75 95 LYS A N 1
ATOM 701 C CA . LYS A 1 95 ? 18.611 -18.054 17.745 1.00 93.75 95 LYS A CA 1
ATOM 702 C C . LYS A 1 95 ? 18.866 -19.539 18.005 1.00 93.75 95 LYS A C 1
ATOM 704 O O . LYS A 1 95 ? 18.794 -20.370 17.095 1.00 93.75 95 LYS A O 1
ATOM 709 N N . ASP A 1 96 ? 19.254 -19.864 19.238 1.00 96.56 96 ASP A N 1
ATOM 710 C CA . ASP A 1 96 ? 19.341 -21.256 19.668 1.00 96.56 96 ASP A CA 1
ATOM 711 C C . ASP A 1 96 ? 17.955 -21.915 19.727 1.00 96.56 96 ASP A C 1
ATOM 713 O O . ASP A 1 96 ? 16.915 -21.260 19.664 1.00 96.56 96 ASP A O 1
ATOM 717 N N . ARG A 1 97 ? 17.949 -23.245 19.830 1.00 94.69 97 ARG A N 1
ATOM 718 C CA . ARG A 1 97 ? 16.716 -24.033 19.803 1.00 94.69 97 ARG A CA 1
ATOM 719 C C . ARG A 1 97 ? 15.744 -23.653 20.920 1.00 94.69 97 ARG A C 1
ATOM 721 O O . ARG A 1 97 ? 14.556 -23.562 20.654 1.00 94.69 97 ARG A O 1
ATOM 728 N N . THR A 1 98 ? 16.237 -23.431 22.136 1.00 96.25 98 THR A N 1
ATOM 729 C CA . THR A 1 98 ? 15.378 -23.116 23.285 1.00 96.25 98 THR A CA 1
ATOM 730 C C . THR A 1 98 ? 14.623 -21.813 23.047 1.00 96.25 98 THR A C 1
ATOM 732 O O . THR A 1 98 ? 13.429 -21.736 23.317 1.00 96.25 98 THR A O 1
ATOM 735 N N . GLN A 1 99 ? 15.307 -20.802 22.509 1.00 96.31 99 GLN A N 1
ATOM 736 C CA . GLN A 1 99 ? 14.681 -19.531 22.167 1.00 96.31 99 GLN A CA 1
ATOM 737 C C . GLN A 1 99 ? 13.727 -19.664 20.970 1.00 96.31 99 GLN A C 1
ATOM 739 O O . GLN A 1 99 ? 12.604 -19.170 21.035 1.00 96.31 99 GLN A O 1
ATOM 744 N N . ASN A 1 100 ? 14.130 -20.364 19.905 1.00 95.81 100 ASN A N 1
ATOM 745 C CA . ASN A 1 100 ? 13.276 -20.548 18.729 1.00 95.81 100 ASN A CA 1
ATOM 746 C C . ASN A 1 100 ? 11.994 -21.331 19.063 1.00 95.81 100 ASN A C 1
ATOM 748 O O . ASN A 1 100 ? 10.943 -21.011 18.518 1.00 95.81 100 ASN A O 1
ATOM 752 N N . ASP A 1 101 ? 12.057 -22.325 19.957 1.00 96.06 101 ASP A N 1
ATOM 753 C CA . ASP A 1 101 ? 10.880 -23.093 20.385 1.00 96.06 101 ASP A CA 1
ATOM 754 C C . ASP A 1 101 ? 9.836 -22.155 21.040 1.00 96.06 101 ASP A C 1
ATOM 756 O O . ASP A 1 101 ? 8.655 -22.215 20.699 1.00 96.06 101 ASP A O 1
ATOM 760 N N . LEU A 1 102 ? 10.270 -21.200 21.878 1.00 96.38 102 LEU A N 1
ATOM 761 C CA . LEU A 1 102 ? 9.387 -20.180 22.473 1.00 96.38 102 LEU A CA 1
ATOM 762 C C . LEU A 1 102 ? 8.798 -19.215 21.431 1.00 96.38 102 LEU A C 1
ATOM 764 O O . LEU A 1 102 ? 7.638 -18.815 21.533 1.00 96.38 102 LEU A O 1
ATOM 768 N N . GLU A 1 103 ? 9.590 -18.817 20.437 1.00 95.75 103 GLU A N 1
ATOM 769 C CA . GLU A 1 103 ? 9.139 -17.928 19.359 1.00 95.75 103 GLU A CA 1
ATOM 770 C C . GLU A 1 103 ? 8.096 -18.612 18.467 1.00 95.75 103 GLU A C 1
ATOM 772 O O . GLU A 1 103 ? 7.092 -17.995 18.106 1.00 95.75 103 GLU A O 1
ATOM 777 N N . VAL A 1 104 ? 8.290 -19.899 18.163 1.00 95.75 104 VAL A N 1
ATOM 778 C CA . VAL A 1 104 ? 7.313 -20.717 17.434 1.00 95.75 104 VAL A CA 1
ATOM 779 C C . VAL A 1 104 ? 6.027 -20.868 18.243 1.00 95.75 104 VAL A C 1
ATOM 781 O O . VAL A 1 104 ? 4.950 -20.646 17.688 1.00 95.75 104 VAL A O 1
ATOM 784 N N . ASP A 1 105 ? 6.113 -21.176 19.540 1.00 96.44 105 ASP A N 1
ATOM 785 C CA . ASP A 1 105 ? 4.940 -21.268 20.419 1.00 96.44 105 ASP A CA 1
ATOM 786 C C . ASP A 1 105 ? 4.145 -19.956 20.441 1.00 96.44 105 ASP A C 1
ATOM 788 O O . ASP A 1 105 ? 2.917 -19.957 20.301 1.00 96.44 105 ASP A O 1
ATOM 792 N N . PHE A 1 106 ? 4.839 -18.818 20.540 1.00 95.25 106 PHE A N 1
ATOM 793 C CA . PHE A 1 106 ? 4.199 -17.508 20.486 1.00 95.25 106 PHE A CA 1
ATOM 794 C C . PHE A 1 106 ? 3.533 -17.240 19.131 1.00 95.25 106 PHE A C 1
ATOM 796 O O . PHE A 1 106 ? 2.398 -16.767 19.102 1.00 95.25 106 PHE A O 1
ATOM 803 N N . ILE A 1 107 ? 4.186 -17.562 18.009 1.00 94.94 107 ILE A N 1
ATOM 804 C CA . ILE A 1 107 ? 3.592 -17.397 16.674 1.00 94.94 107 ILE A CA 1
ATOM 805 C C . ILE A 1 107 ? 2.365 -18.295 16.510 1.00 94.94 107 ILE A C 1
ATOM 807 O O . ILE A 1 107 ? 1.357 -17.835 15.972 1.00 94.94 107 ILE A O 1
ATOM 811 N N . MET A 1 108 ? 2.399 -19.540 16.990 1.00 94.50 108 MET A N 1
ATOM 812 C CA . MET A 1 108 ? 1.233 -20.430 16.970 1.00 94.50 108 MET A CA 1
ATOM 813 C C . MET A 1 108 ? 0.077 -19.861 17.796 1.00 94.50 108 MET A C 1
ATOM 815 O O . MET A 1 108 ? -1.067 -19.887 17.346 1.00 94.50 108 MET A O 1
ATOM 819 N N . PHE A 1 109 ? 0.362 -19.298 18.974 1.00 95.94 109 PHE A N 1
ATOM 820 C CA . PHE A 1 109 ? -0.648 -18.605 19.770 1.00 95.94 109 PHE A CA 1
ATOM 821 C C . PHE A 1 109 ? -1.195 -17.371 19.042 1.00 95.94 109 PHE A C 1
ATOM 823 O O . PHE A 1 109 ? -2.409 -17.236 18.900 1.00 95.94 109 PHE A O 1
ATOM 830 N N . TRP A 1 110 ? -0.330 -16.487 18.545 1.00 93.00 110 TRP A N 1
ATOM 831 C CA . TRP A 1 110 ? -0.731 -15.248 17.876 1.00 93.00 110 TRP A CA 1
ATOM 832 C C . TRP A 1 110 ? -1.520 -15.511 16.584 1.00 93.00 110 TRP A C 1
ATOM 834 O O . TRP A 1 110 ? -2.491 -14.813 16.304 1.00 93.00 110 TRP A O 1
ATOM 844 N N . THR A 1 111 ? -1.164 -16.565 15.842 1.00 93.06 111 THR A N 1
ATOM 845 C CA . THR A 1 111 ? -1.901 -17.027 14.653 1.00 93.06 111 THR A CA 1
ATOM 846 C C . THR A 1 111 ? -3.088 -17.947 14.963 1.00 93.06 111 THR A C 1
ATOM 848 O O . THR A 1 111 ? -3.714 -18.468 14.040 1.00 93.06 111 THR A O 1
ATOM 851 N N . SER A 1 112 ? -3.432 -18.158 16.235 1.00 95.19 112 SER A N 1
ATOM 852 C CA . SER A 1 112 ? -4.644 -18.887 16.623 1.00 95.19 112 SER A CA 1
ATOM 853 C C . SER A 1 112 ? -5.877 -17.971 16.613 1.00 95.19 112 SER A C 1
ATOM 855 O O . SER A 1 112 ? -5.733 -16.749 16.722 1.00 95.19 112 SER A O 1
ATOM 857 N N . PRO A 1 113 ? -7.103 -18.532 16.572 1.00 95.44 113 PRO A N 1
ATOM 858 C CA . PRO A 1 113 ? -8.323 -17.745 16.726 1.00 95.44 113 PRO A CA 1
ATOM 859 C C . PRO A 1 113 ? -8.327 -16.869 17.981 1.00 95.44 113 PRO A C 1
ATOM 861 O O . PRO A 1 113 ? -8.678 -15.698 17.915 1.00 95.44 113 PRO A O 1
ATOM 864 N N . GLN A 1 114 ? -7.871 -17.412 19.113 1.00 94.50 114 GLN A N 1
ATOM 865 C CA . GLN A 1 114 ? -7.841 -16.691 20.383 1.00 94.50 114 GLN A CA 1
ATOM 866 C C . GLN A 1 114 ? -6.826 -15.541 20.373 1.00 94.50 114 GLN A C 1
ATOM 868 O O . GLN A 1 114 ? -7.151 -14.432 20.792 1.00 94.50 114 GLN A O 1
ATOM 873 N N . GLY A 1 115 ? -5.600 -15.792 19.905 1.00 95.19 115 GLY A N 1
ATOM 874 C CA . GLY A 1 115 ? -4.556 -14.766 19.862 1.00 95.19 115 GLY A CA 1
ATOM 875 C C . GLY A 1 115 ? -4.916 -13.621 18.919 1.00 95.19 115 GLY A C 1
ATOM 876 O O . GLY A 1 115 ? -4.767 -12.450 19.274 1.00 95.19 115 GLY A O 1
ATOM 877 N N . MET A 1 116 ? -5.466 -13.949 17.749 1.00 94.62 116 MET A N 1
ATOM 878 C CA . MET A 1 116 ? -5.905 -12.938 16.795 1.00 94.62 116 MET A CA 1
ATOM 879 C C . MET A 1 116 ? -7.145 -12.178 17.282 1.00 94.62 116 MET A C 1
ATOM 881 O O . MET A 1 116 ? -7.230 -10.974 17.063 1.00 94.62 116 MET A O 1
ATOM 885 N N . GLN A 1 117 ? -8.067 -12.824 18.000 1.00 93.00 117 GLN A N 1
ATOM 886 C CA . GLN A 1 117 ? -9.213 -12.142 18.607 1.00 93.00 117 GLN A CA 1
ATOM 887 C C . GLN A 1 117 ? -8.766 -11.042 19.586 1.00 93.00 117 GLN A C 1
ATOM 889 O O . GLN A 1 117 ? -9.238 -9.913 19.487 1.00 93.00 117 GLN A O 1
ATOM 894 N N . ILE A 1 118 ? -7.785 -11.326 20.454 1.00 94.06 118 ILE A N 1
ATOM 895 C CA . ILE A 1 118 ? -7.207 -10.329 21.377 1.00 94.06 118 ILE A CA 1
ATOM 896 C C . ILE A 1 118 ? -6.601 -9.147 20.603 1.00 94.06 118 ILE A C 1
ATOM 898 O O . ILE A 1 118 ? -6.770 -7.986 20.981 1.00 94.06 118 ILE A O 1
ATOM 902 N N . TYR A 1 119 ? -5.892 -9.429 19.505 1.00 93.38 119 TYR A N 1
ATOM 903 C CA . TYR A 1 119 ? -5.333 -8.389 18.641 1.00 93.38 119 TYR A CA 1
ATOM 904 C C . TYR A 1 119 ? -6.430 -7.503 18.031 1.00 93.38 119 TYR A C 1
ATOM 906 O O . TYR A 1 119 ? -6.316 -6.276 18.075 1.00 93.38 119 TYR A O 1
ATOM 914 N N . LEU A 1 120 ? -7.492 -8.108 17.491 1.00 93.31 120 LEU A N 1
ATOM 915 C CA . LEU A 1 120 ? -8.610 -7.382 16.889 1.00 93.31 120 LEU A CA 1
ATOM 916 C C . LEU A 1 120 ? -9.346 -6.522 17.914 1.00 93.31 120 LEU A C 1
ATOM 918 O O . LEU A 1 120 ? -9.608 -5.358 17.629 1.00 93.31 120 LEU A O 1
ATOM 922 N N . GLU A 1 121 ? -9.627 -7.054 19.104 1.00 92.00 121 GLU A N 1
ATOM 923 C CA . GLU A 1 121 ? -10.282 -6.315 20.191 1.00 92.00 121 GLU A CA 1
ATOM 924 C C . GLU A 1 121 ? -9.514 -5.043 20.547 1.00 92.00 121 GLU A C 1
ATOM 926 O O . GLU A 1 121 ? -10.109 -3.974 20.638 1.00 92.00 121 GLU A O 1
ATOM 931 N N . ASN A 1 122 ? -8.186 -5.121 20.666 1.00 92.25 122 ASN A N 1
ATOM 932 C CA . ASN A 1 122 ? -7.372 -3.943 20.944 1.00 92.25 122 ASN A CA 1
ATOM 933 C C . ASN A 1 122 ? -7.303 -2.967 19.760 1.00 92.25 122 ASN A C 1
ATOM 935 O O . ASN A 1 122 ? -7.386 -1.753 19.951 1.00 92.25 122 ASN A O 1
ATOM 939 N N . LYS A 1 123 ? -7.087 -3.465 18.537 1.00 92.25 123 LYS A N 1
ATOM 940 C CA . LYS A 1 123 ? -6.875 -2.601 17.364 1.00 92.25 123 LYS A CA 1
ATOM 941 C C . LYS A 1 123 ? -8.156 -1.937 16.875 1.00 92.25 123 LYS A C 1
ATOM 943 O O . LYS A 1 123 ? -8.093 -0.831 16.341 1.00 92.25 123 LYS A O 1
ATOM 948 N N . LEU A 1 124 ? -9.296 -2.582 17.077 1.00 92.25 124 LEU A N 1
ATOM 949 C CA . LEU A 1 124 ? -10.606 -2.088 16.667 1.00 92.25 124 LEU A CA 1
ATOM 950 C C . LEU A 1 124 ? -11.364 -1.388 17.800 1.00 92.25 124 LEU A C 1
ATOM 952 O O . LEU A 1 124 ? -12.465 -0.904 17.557 1.00 92.25 124 LEU A O 1
ATOM 956 N N . ASP A 1 125 ? -10.775 -1.282 18.996 1.00 89.00 125 ASP A N 1
ATOM 957 C CA . ASP A 1 125 ? -11.306 -0.465 20.088 1.00 89.00 125 ASP A CA 1
ATOM 958 C C . ASP A 1 125 ? -11.466 1.000 19.622 1.00 89.00 125 ASP A C 1
ATOM 960 O O . ASP A 1 125 ? -10.475 1.609 19.187 1.00 89.00 125 ASP A O 1
ATOM 964 N N . PRO A 1 126 ? -12.680 1.583 19.691 1.00 84.62 126 PRO A N 1
ATOM 965 C CA . PRO A 1 126 ? -12.912 2.992 19.381 1.00 84.62 126 PRO A CA 1
ATOM 966 C C . PRO A 1 126 ? -12.089 3.955 20.248 1.00 84.62 126 PRO A C 1
ATOM 968 O O . PRO A 1 126 ? -11.714 5.021 19.775 1.00 84.62 126 PRO A O 1
ATOM 971 N N . ALA A 1 127 ? -11.755 3.580 21.488 1.00 86.50 127 ALA A N 1
ATOM 972 C CA . ALA A 1 127 ? -10.925 4.395 22.378 1.00 86.50 127 ALA A CA 1
ATOM 973 C C . ALA A 1 127 ? -9.425 4.325 22.036 1.00 86.50 127 ALA A C 1
ATOM 975 O O . ALA A 1 127 ? -8.634 5.146 22.502 1.00 86.50 127 ALA A O 1
ATOM 976 N N . ASN A 1 128 ? -9.010 3.355 21.216 1.00 87.62 128 ASN A N 1
ATOM 977 C CA . ASN A 1 128 ? -7.639 3.249 20.737 1.00 87.62 128 ASN A CA 1
ATOM 978 C C . ASN A 1 128 ? -7.473 4.029 19.426 1.00 87.62 128 ASN A C 1
ATOM 980 O O . ASN A 1 128 ? -7.544 3.444 18.341 1.00 87.62 128 ASN A O 1
ATOM 984 N N . LEU A 1 129 ? -7.209 5.337 19.526 1.00 82.94 129 LEU A N 1
ATOM 985 C CA . LEU A 1 129 ? -7.028 6.233 18.371 1.00 82.94 129 LEU A CA 1
ATOM 986 C C . LEU A 1 129 ? -5.847 5.844 17.461 1.00 82.94 129 LEU A C 1
ATOM 988 O O . LEU A 1 129 ? -5.831 6.201 16.292 1.00 82.94 129 LEU A O 1
ATOM 992 N N . GLN A 1 130 ? -4.884 5.061 17.963 1.00 81.94 130 GLN A N 1
ATOM 993 C CA . GLN A 1 130 ? -3.752 4.532 17.181 1.00 81.94 130 GLN A CA 1
ATOM 994 C C . GLN A 1 130 ? -3.979 3.087 16.695 1.00 81.94 130 GLN A C 1
ATOM 996 O O . GLN A 1 130 ? -3.072 2.420 16.184 1.00 81.94 130 GLN A O 1
ATOM 1001 N N . GLY A 1 131 ? -5.176 2.551 16.922 1.00 85.06 131 GLY A N 1
ATOM 1002 C CA . GLY A 1 131 ? -5.574 1.217 16.501 1.00 85.06 131 GLY A CA 1
ATOM 1003 C C . GLY A 1 131 ? -6.140 1.211 15.084 1.00 85.06 131 GLY A C 1
ATOM 1004 O O . GLY A 1 131 ? -6.841 2.129 14.679 1.00 85.06 131 GLY A O 1
ATOM 1005 N N . GLY A 1 132 ? -5.901 0.129 14.356 1.00 89.62 132 GLY A N 1
ATOM 1006 C CA . GLY A 1 132 ? -6.472 -0.136 13.040 1.00 89.62 132 GLY A CA 1
ATOM 1007 C C . GLY A 1 132 ? -5.914 -1.448 12.503 1.00 89.62 132 GLY A C 1
ATOM 1008 O O . GLY A 1 132 ? -4.901 -1.947 13.008 1.00 89.62 132 GLY A O 1
ATOM 1009 N N . ILE A 1 133 ? -6.574 -2.018 11.500 1.00 91.12 133 ILE A N 1
ATOM 1010 C CA . ILE A 1 133 ? -6.097 -3.216 10.795 1.00 91.12 133 ILE A CA 1
ATOM 1011 C C . ILE A 1 133 ? -5.982 -2.900 9.313 1.00 91.12 133 ILE A C 1
ATOM 1013 O O . ILE A 1 133 ? -6.823 -2.192 8.787 1.00 91.12 133 ILE A O 1
ATOM 1017 N N . ALA A 1 134 ? -4.981 -3.439 8.617 1.00 87.00 134 ALA A N 1
ATOM 1018 C CA . ALA A 1 134 ? -4.799 -3.185 7.181 1.00 87.00 134 ALA A CA 1
ATOM 1019 C C . ALA A 1 134 ? -5.906 -3.804 6.298 1.00 87.00 134 ALA A C 1
ATOM 1021 O O . ALA A 1 134 ? -6.054 -3.443 5.131 1.00 87.00 134 ALA A O 1
ATOM 1022 N N . GLY A 1 135 ? -6.664 -4.747 6.852 1.00 88.25 135 GLY A N 1
ATOM 1023 C CA . GLY A 1 135 ? -7.726 -5.497 6.198 1.00 88.25 135 GLY A CA 1
ATOM 1024 C C . GLY A 1 135 ? -8.185 -6.662 7.082 1.00 88.25 135 GLY A C 1
ATOM 1025 O O . GLY A 1 135 ? -7.646 -6.840 8.180 1.00 88.25 135 GLY A O 1
ATOM 1026 N N . PRO A 1 136 ? -9.164 -7.462 6.626 1.00 89.25 136 PRO A N 1
ATOM 1027 C CA . PRO A 1 136 ? -9.621 -8.636 7.359 1.00 89.25 136 PRO A CA 1
ATOM 1028 C C . PRO A 1 136 ? -8.476 -9.654 7.542 1.00 89.25 136 PRO A C 1
ATOM 1030 O O . PRO A 1 136 ? -7.690 -9.864 6.614 1.00 89.25 136 PRO A O 1
ATOM 1033 N N . PRO A 1 137 ? -8.366 -10.312 8.711 1.00 89.81 137 PRO A N 1
ATOM 1034 C CA . PRO A 1 137 ? -7.333 -11.315 8.949 1.00 89.81 137 PRO A CA 1
ATOM 1035 C C . PRO A 1 137 ? -7.553 -12.571 8.096 1.00 89.81 137 PRO A C 1
ATOM 1037 O O . PRO A 1 137 ? -8.681 -12.978 7.830 1.00 89.81 137 PRO A O 1
ATOM 1040 N N . LEU A 1 138 ? -6.454 -13.236 7.728 1.00 88.56 138 LEU A N 1
ATOM 1041 C CA . LEU A 1 138 ? -6.465 -14.482 6.940 1.00 88.56 138 LEU A CA 1
ATOM 1042 C C . LEU A 1 138 ? -6.463 -15.754 7.803 1.00 88.56 138 LEU A C 1
ATOM 1044 O O . LEU A 1 138 ? -6.407 -16.871 7.286 1.00 88.56 138 LEU A O 1
ATOM 1048 N N . ILE A 1 139 ? -6.481 -15.599 9.126 1.00 90.38 139 ILE A N 1
ATOM 1049 C CA . ILE A 1 139 ? -6.427 -16.719 10.064 1.00 90.38 139 ILE A CA 1
ATOM 1050 C C . ILE A 1 139 ? -7.783 -17.420 10.093 1.00 90.38 139 ILE A C 1
ATOM 1052 O O . ILE A 1 139 ? -8.825 -16.812 10.331 1.00 90.38 139 ILE A O 1
ATOM 1056 N N . LYS A 1 140 ? -7.761 -18.737 9.877 1.00 89.31 140 LYS A N 1
ATOM 1057 C CA . LYS A 1 140 ? -8.966 -19.569 9.885 1.00 89.31 140 LYS A CA 1
ATOM 1058 C C . LYS A 1 140 ? -9.653 -19.521 11.250 1.00 89.31 140 LYS A C 1
ATOM 1060 O O . LYS A 1 140 ? -9.005 -19.721 12.271 1.00 89.31 140 LYS A O 1
ATOM 1065 N N . GLY A 1 141 ? -10.973 -19.348 11.245 1.00 90.81 141 GLY A N 1
ATOM 1066 C CA . GLY A 1 141 ? -11.794 -19.358 12.461 1.00 90.81 141 GLY A CA 1
ATOM 1067 C C . GLY A 1 141 ? -11.764 -18.057 13.265 1.00 90.81 141 GLY A C 1
ATOM 1068 O O . GLY A 1 141 ? -12.324 -18.029 14.355 1.00 90.81 141 GLY A O 1
ATOM 1069 N N . VAL A 1 142 ? -11.129 -17.001 12.750 1.00 92.31 142 VAL A N 1
ATOM 1070 C CA . VAL A 1 142 ? -11.248 -15.644 13.294 1.00 92.31 142 VAL A CA 1
ATOM 1071 C C . VAL A 1 142 ? -12.424 -14.948 12.628 1.00 92.31 142 VAL A C 1
ATOM 1073 O O . VAL A 1 142 ? -12.542 -14.962 11.402 1.00 92.31 142 VAL A O 1
ATOM 1076 N N . GLU A 1 143 ? -13.268 -14.312 13.431 1.00 89.12 143 GLU A N 1
ATOM 1077 C CA . GLU A 1 143 ? -14.376 -13.496 12.950 1.00 89.12 143 GLU A CA 1
ATOM 1078 C C . GLU A 1 143 ? -14.098 -12.021 13.243 1.00 89.12 143 GLU A C 1
ATOM 1080 O O . GLU A 1 143 ? -13.581 -11.663 14.300 1.00 89.12 143 GLU A O 1
ATOM 1085 N N . LEU A 1 144 ? -14.427 -11.151 12.289 1.00 90.06 144 LEU A N 1
ATOM 1086 C CA . LEU A 1 144 ? -14.442 -9.716 12.543 1.00 90.06 144 LEU A CA 1
ATOM 1087 C C . LEU A 1 144 ? -15.697 -9.343 13.342 1.00 90.06 144 LEU A C 1
ATOM 1089 O O . LEU A 1 144 ? -16.756 -9.916 13.073 1.00 90.06 144 LEU A O 1
ATOM 1093 N N . PRO A 1 145 ? -15.624 -8.338 14.234 1.00 86.38 145 PRO A N 1
ATOM 1094 C CA . PRO A 1 145 ? -16.821 -7.749 14.824 1.00 86.38 145 PRO A CA 1
ATOM 1095 C C . PRO A 1 145 ? -17.791 -7.262 13.736 1.00 86.38 145 PRO A C 1
ATOM 1097 O O . PRO A 1 145 ? -17.347 -6.758 12.700 1.00 86.38 145 PRO A O 1
ATOM 1100 N N . ASP A 1 146 ? -19.100 -7.377 13.984 1.00 85.12 146 ASP A N 1
ATOM 1101 C CA . ASP A 1 146 ? -20.158 -7.179 12.975 1.00 85.12 146 ASP A CA 1
ATOM 1102 C C . ASP A 1 146 ? -20.024 -5.865 12.193 1.00 85.12 146 ASP A C 1
ATOM 1104 O O . ASP A 1 146 ? -20.069 -5.871 10.962 1.00 85.12 146 ASP A O 1
ATOM 1108 N N . GLN A 1 147 ? -19.749 -4.756 12.891 1.00 82.81 147 GLN A N 1
ATOM 1109 C CA . GLN A 1 147 ? -19.532 -3.441 12.277 1.00 82.81 147 GLN A CA 1
ATOM 1110 C C . GLN A 1 147 ? -18.491 -3.482 11.147 1.00 82.81 147 GLN A C 1
ATOM 1112 O O . GLN A 1 147 ? -18.676 -2.870 10.098 1.00 82.81 147 GLN A O 1
ATOM 1117 N N . TRP A 1 148 ? -17.388 -4.202 11.349 1.00 88.44 148 TRP A N 1
ATOM 1118 C CA . TRP A 1 148 ? -16.280 -4.264 10.398 1.00 88.44 148 TRP A CA 1
ATOM 1119 C C . TRP A 1 148 ? -16.493 -5.337 9.339 1.00 88.44 148 TRP A C 1
ATOM 1121 O O . TRP A 1 148 ? -16.076 -5.166 8.193 1.00 88.44 148 TRP A O 1
ATOM 1131 N N . LYS A 1 149 ? -17.172 -6.427 9.701 1.00 88.06 149 LYS A N 1
ATOM 1132 C CA . LYS A 1 149 ? -17.506 -7.519 8.788 1.00 88.06 149 LYS A CA 1
ATOM 1133 C C . LYS A 1 149 ? -18.279 -7.015 7.569 1.00 88.06 149 LYS A C 1
ATOM 1135 O O . LYS A 1 149 ? -17.874 -7.300 6.442 1.00 88.06 149 LYS A O 1
ATOM 1140 N N . ASP A 1 150 ? -19.324 -6.219 7.785 1.00 86.62 150 ASP A N 1
ATOM 1141 C CA . ASP A 1 150 ? -20.147 -5.678 6.696 1.00 86.62 150 ASP A CA 1
ATOM 1142 C C . ASP A 1 150 ? -19.373 -4.673 5.838 1.00 86.62 150 ASP A C 1
ATOM 1144 O O . ASP A 1 150 ? -19.464 -4.685 4.608 1.00 86.62 150 ASP A O 1
ATOM 1148 N N . ILE A 1 151 ? -18.543 -3.842 6.475 1.00 86.50 151 ILE A N 1
ATOM 1149 C CA . ILE A 1 151 ? -17.679 -2.880 5.789 1.00 86.50 151 ILE A CA 1
ATOM 1150 C C . ILE A 1 151 ? -16.737 -3.597 4.817 1.00 86.50 151 ILE A C 1
ATOM 1152 O O . ILE A 1 151 ? -16.676 -3.226 3.644 1.00 86.50 151 ILE A O 1
ATOM 1156 N N . PHE A 1 152 ? -16.027 -4.632 5.270 1.00 87.94 152 PHE A N 1
ATOM 1157 C CA . PHE A 1 152 ? -15.088 -5.345 4.408 1.00 87.94 152 PHE A CA 1
ATOM 1158 C C . PHE A 1 152 ? -15.794 -6.207 3.355 1.00 87.94 152 PHE A C 1
ATOM 1160 O O . PHE A 1 152 ? -15.305 -6.271 2.228 1.00 87.94 152 PHE A O 1
ATOM 1167 N N . ALA A 1 153 ? -16.960 -6.788 3.660 1.00 85.81 153 ALA A N 1
ATOM 1168 C CA . ALA A 1 153 ? -17.751 -7.569 2.702 1.00 85.81 153 ALA A CA 1
ATOM 1169 C C . ALA A 1 153 ? -18.228 -6.752 1.487 1.00 85.81 153 ALA A C 1
ATOM 1171 O O . ALA A 1 153 ? -18.429 -7.307 0.410 1.00 85.81 153 ALA A O 1
ATOM 1172 N N . GLN A 1 154 ? -18.384 -5.437 1.647 1.00 82.88 154 GLN A N 1
ATOM 1173 C CA . GLN A 1 154 ? -18.765 -4.514 0.574 1.00 82.88 154 GLN A CA 1
ATOM 1174 C C . GLN A 1 154 ? -17.563 -3.965 -0.216 1.00 82.88 154 GLN A C 1
ATOM 1176 O O . GLN A 1 154 ? -17.739 -3.118 -1.092 1.00 82.88 154 GLN A O 1
ATOM 1181 N N . SER A 1 155 ? -16.335 -4.401 0.086 1.00 82.56 155 SER A N 1
ATOM 1182 C CA . SER A 1 155 ? -15.146 -3.952 -0.646 1.00 82.56 155 SER A CA 1
ATOM 1183 C C . SER A 1 155 ? -15.153 -4.501 -2.073 1.00 82.56 155 SER A C 1
ATOM 1185 O O . SER A 1 155 ? -15.397 -5.687 -2.294 1.00 82.56 155 SER A O 1
ATOM 1187 N N . VAL A 1 156 ? -14.872 -3.636 -3.048 1.00 81.06 156 VAL A N 1
ATOM 1188 C CA . VAL A 1 156 ? -14.867 -4.005 -4.468 1.00 81.06 156 VAL A CA 1
ATOM 1189 C C . VAL A 1 156 ? -13.451 -4.371 -4.893 1.00 81.06 156 VAL A C 1
ATOM 1191 O O . VAL A 1 156 ? -12.581 -3.506 -4.948 1.00 81.06 156 VAL A O 1
ATOM 1194 N N . PHE A 1 157 ? -13.243 -5.643 -5.223 1.00 80.38 157 PHE A N 1
ATOM 1195 C CA . PHE A 1 157 ? -11.991 -6.138 -5.791 1.00 80.38 157 PHE A CA 1
ATOM 1196 C C . PHE A 1 157 ? -12.077 -6.140 -7.323 1.00 80.38 157 PHE A C 1
ATOM 1198 O O . PHE A 1 157 ? -13.001 -6.714 -7.902 1.00 80.38 157 PHE A O 1
ATOM 1205 N N . VAL A 1 158 ? -11.119 -5.493 -7.981 1.00 83.94 158 VAL A N 1
ATOM 1206 C CA . VAL A 1 158 ? -10.972 -5.415 -9.446 1.00 83.94 158 VAL A CA 1
ATOM 1207 C C . VAL A 1 158 ? -9.814 -6.249 -9.984 1.00 83.94 158 VAL A C 1
ATOM 1209 O O . VAL A 1 158 ? -9.575 -6.300 -11.192 1.00 83.94 158 VAL A O 1
ATOM 1212 N N . GLY A 1 159 ? -9.140 -6.973 -9.096 1.00 79.19 159 GLY A N 1
ATOM 1213 C CA . GLY A 1 159 ? -8.086 -7.910 -9.420 1.00 79.19 159 GLY A CA 1
ATOM 1214 C C . GLY A 1 159 ? -6.701 -7.307 -9.242 1.00 79.19 159 GLY A C 1
ATOM 1215 O O . GLY A 1 159 ? -6.455 -6.136 -9.530 1.00 79.19 159 GLY A O 1
ATOM 1216 N N . ASN A 1 160 ? -5.778 -8.166 -8.813 1.00 78.31 160 ASN A N 1
ATOM 1217 C CA . ASN A 1 160 ? -4.395 -7.798 -8.547 1.00 78.31 160 ASN A CA 1
ATOM 1218 C C . ASN A 1 160 ? -3.558 -7.647 -9.835 1.00 78.31 160 ASN A C 1
ATOM 1220 O O . ASN A 1 160 ? -3.571 -8.551 -10.685 1.00 78.31 160 ASN A O 1
ATOM 1224 N N . TYR A 1 161 ? -2.788 -6.559 -9.958 1.00 76.19 161 TYR A N 1
ATOM 1225 C CA . TYR A 1 161 ? -1.767 -6.417 -11.009 1.00 76.19 161 TYR A CA 1
ATOM 1226 C C . TYR A 1 161 ? -0.410 -7.038 -10.622 1.00 76.19 161 TYR A C 1
ATOM 1228 O O . TYR A 1 161 ? 0.316 -7.473 -11.514 1.00 76.19 161 TYR A O 1
ATOM 1236 N N . GLU A 1 162 ? -0.104 -7.176 -9.326 1.00 71.12 162 GLU A N 1
ATOM 1237 C CA . GLU A 1 162 ? 1.162 -7.726 -8.799 1.00 71.12 162 GLU A CA 1
ATOM 1238 C C . GLU A 1 162 ? 1.108 -9.250 -8.603 1.00 71.12 162 GLU A C 1
ATOM 1240 O O . GLU A 1 162 ? 1.459 -9.784 -7.551 1.00 71.12 162 GLU A O 1
ATOM 1245 N N . LYS A 1 163 ? 0.610 -9.998 -9.594 1.00 64.38 163 LYS A N 1
ATOM 1246 C CA . LYS A 1 163 ? 0.672 -11.467 -9.509 1.00 64.38 163 LYS A CA 1
ATOM 1247 C C . LYS A 1 163 ? 2.123 -11.936 -9.687 1.00 64.38 163 LYS A C 1
ATOM 1249 O O . LYS A 1 163 ? 2.799 -11.397 -10.564 1.00 64.38 163 LYS A O 1
ATOM 1254 N N . PRO A 1 164 ? 2.595 -12.958 -8.946 1.00 58.62 164 PRO A N 1
ATOM 1255 C CA . PRO A 1 164 ? 3.894 -13.570 -9.213 1.00 58.62 164 PRO A CA 1
ATOM 1256 C C . PRO A 1 164 ? 4.030 -13.931 -10.699 1.00 58.62 164 PRO A C 1
ATOM 1258 O O . PRO A 1 164 ? 3.173 -14.619 -11.258 1.00 58.62 164 PRO A O 1
ATOM 1261 N N . GLY A 1 165 ? 5.073 -13.412 -11.352 1.00 57.91 165 GLY A N 1
ATOM 1262 C CA . GLY A 1 165 ? 5.307 -13.597 -12.788 1.00 57.91 165 GLY A CA 1
ATOM 1263 C C . GLY A 1 165 ? 4.520 -12.662 -13.719 1.00 57.91 165 GLY A C 1
ATOM 1264 O O . GLY A 1 165 ? 4.551 -12.868 -14.930 1.00 57.91 165 GLY A O 1
ATOM 1265 N N . ALA A 1 166 ? 3.821 -11.643 -13.204 1.00 65.69 166 ALA A N 1
ATOM 1266 C CA . ALA A 1 166 ? 3.241 -10.591 -14.035 1.00 65.69 166 ALA A CA 1
ATOM 1267 C C . ALA A 1 166 ? 4.362 -9.697 -14.604 1.00 65.69 166 ALA A C 1
ATOM 1269 O O . ALA A 1 166 ? 5.076 -9.063 -13.824 1.00 65.69 166 ALA A O 1
ATOM 1270 N N . PRO A 1 167 ? 4.499 -9.574 -15.940 1.00 65.88 167 PRO A N 1
ATOM 1271 C CA . PRO A 1 167 ? 5.572 -8.782 -16.548 1.00 65.88 167 PRO A CA 1
ATOM 1272 C C . PRO A 1 167 ? 5.571 -7.315 -16.109 1.00 65.88 167 PRO A C 1
ATOM 1274 O O . PRO A 1 167 ? 6.627 -6.701 -16.024 1.00 65.88 167 PRO A O 1
ATOM 1277 N N . GLY A 1 168 ? 4.390 -6.771 -15.791 1.00 68.75 168 GLY A N 1
ATOM 1278 C CA . GLY A 1 168 ? 4.224 -5.381 -15.375 1.00 68.75 168 GLY A CA 1
ATOM 1279 C C . GLY A 1 168 ? 4.966 -5.020 -14.088 1.00 68.75 168 GLY A C 1
ATOM 1280 O O . GLY A 1 168 ? 5.496 -3.922 -14.018 1.00 68.75 168 GLY A O 1
ATOM 1281 N N . ASP A 1 169 ? 5.065 -5.920 -13.103 1.00 69.56 169 ASP A N 1
ATOM 1282 C CA . ASP A 1 169 ? 5.814 -5.637 -11.864 1.00 69.56 169 ASP A CA 1
ATOM 1283 C C . ASP A 1 169 ? 7.335 -5.693 -12.089 1.00 69.56 169 ASP A C 1
ATOM 1285 O O . ASP A 1 169 ? 8.087 -4.911 -11.513 1.00 69.56 169 ASP A O 1
ATOM 1289 N N . ALA A 1 170 ? 7.797 -6.557 -12.999 1.00 72.62 170 ALA A N 1
ATOM 1290 C CA . ALA A 1 170 ? 9.219 -6.683 -13.325 1.00 72.62 170 ALA A CA 1
ATOM 1291 C C . ALA A 1 170 ? 9.799 -5.428 -13.998 1.00 72.62 170 ALA A C 1
ATOM 1293 O O . ALA A 1 170 ? 10.994 -5.167 -13.878 1.00 72.62 170 ALA A O 1
ATOM 1294 N N . VAL A 1 171 ? 8.958 -4.649 -14.681 1.00 76.50 171 VAL A N 1
ATOM 1295 C CA . VAL A 1 171 ? 9.343 -3.392 -15.342 1.00 76.50 171 VAL A CA 1
ATOM 1296 C C . VAL A 1 171 ? 8.706 -2.165 -14.696 1.00 76.50 171 VAL A C 1
ATOM 1298 O O . VAL A 1 171 ? 8.780 -1.082 -15.268 1.00 76.50 171 VAL A O 1
ATOM 1301 N N . ALA A 1 172 ? 8.052 -2.308 -13.540 1.00 76.12 172 ALA A N 1
ATOM 1302 C CA . ALA A 1 172 ? 7.518 -1.182 -12.786 1.00 76.12 172 ALA A CA 1
ATOM 1303 C C . ALA A 1 172 ? 8.609 -0.563 -11.911 1.00 76.12 172 ALA A C 1
ATOM 1305 O O . ALA A 1 172 ? 9.385 -1.269 -11.270 1.00 76.12 172 ALA A O 1
ATOM 1306 N N . ARG A 1 173 ? 8.580 0.768 -11.781 1.00 81.44 173 ARG A N 1
ATOM 1307 C CA . ARG A 1 173 ? 9.486 1.521 -10.898 1.00 81.44 173 ARG A CA 1
ATOM 1308 C C . ARG A 1 173 ? 10.967 1.392 -11.291 1.00 81.44 173 ARG A C 1
ATOM 1310 O O . ARG A 1 173 ? 11.830 1.370 -10.418 1.00 81.44 173 ARG A O 1
ATOM 1317 N N . GLY A 1 174 ? 11.251 1.284 -12.591 1.00 85.00 174 GLY A N 1
ATOM 1318 C CA . GLY A 1 174 ? 12.534 0.787 -13.101 1.00 85.00 174 GLY A CA 1
ATOM 1319 C C . GLY A 1 174 ? 12.468 -0.714 -13.408 1.00 85.00 174 GLY A C 1
ATOM 1320 O O . GLY A 1 174 ? 11.401 -1.234 -13.724 1.00 85.00 174 GLY A O 1
ATOM 1321 N N . PHE A 1 175 ? 13.598 -1.416 -13.311 1.00 82.31 175 PHE A N 1
ATOM 1322 C CA . PHE A 1 175 ? 13.652 -2.878 -13.362 1.00 82.31 175 PHE A CA 1
ATOM 1323 C C . PHE A 1 175 ? 13.588 -3.481 -11.962 1.00 82.31 175 PHE A C 1
ATOM 1325 O O . PHE A 1 175 ? 14.563 -3.436 -11.213 1.00 82.31 175 PHE A O 1
ATOM 1332 N N . PHE A 1 176 ? 12.481 -4.150 -11.649 1.00 71.69 176 PHE A N 1
ATOM 1333 C CA . PHE A 1 176 ? 12.351 -5.081 -10.527 1.00 71.69 176 PHE A CA 1
ATOM 1334 C C . PHE A 1 176 ? 13.061 -4.608 -9.230 1.00 71.69 176 PHE A C 1
ATOM 1336 O O . PHE A 1 176 ? 12.781 -3.536 -8.692 1.00 71.69 176 PHE A O 1
ATOM 1343 N N . LYS A 1 177 ? 13.993 -5.413 -8.698 1.00 75.06 177 LYS A N 1
ATOM 1344 C CA . LYS A 1 177 ? 14.850 -5.115 -7.536 1.00 75.06 177 LYS A CA 1
ATOM 1345 C C . LYS A 1 177 ? 16.246 -4.609 -7.934 1.00 75.06 177 LYS A C 1
ATOM 1347 O O . LYS A 1 177 ? 17.132 -4.579 -7.087 1.00 75.06 177 LYS A O 1
ATOM 1352 N N . TYR A 1 178 ? 16.435 -4.225 -9.196 1.00 84.50 178 TYR A N 1
ATOM 1353 C CA . TYR A 1 178 ? 17.693 -3.695 -9.711 1.00 84.50 178 TYR A CA 1
ATOM 1354 C C . TYR A 1 178 ? 17.790 -2.195 -9.391 1.00 84.50 178 TYR A C 1
ATOM 1356 O O . TYR A 1 178 ? 17.194 -1.342 -10.056 1.00 84.50 178 TYR A O 1
ATOM 1364 N N . GLU A 1 179 ? 18.470 -1.893 -8.283 1.00 83.50 179 GLU A N 1
ATOM 1365 C CA . GLU A 1 179 ? 18.452 -0.592 -7.601 1.00 83.50 179 GLU A CA 1
ATOM 1366 C C . GLU A 1 179 ? 18.958 0.568 -8.467 1.00 83.50 179 GLU A C 1
ATOM 1368 O O . GLU A 1 179 ? 18.461 1.689 -8.343 1.00 83.50 179 GLU A O 1
ATOM 1373 N N . GLU A 1 180 ? 19.890 0.299 -9.380 1.00 84.00 180 GLU A N 1
ATOM 1374 C CA . GLU A 1 180 ? 20.492 1.265 -10.298 1.00 84.00 180 GLU A CA 1
ATOM 1375 C C . GLU A 1 180 ? 19.425 2.014 -11.107 1.00 84.00 180 GLU A C 1
ATOM 1377 O O . GLU A 1 180 ? 19.501 3.230 -11.270 1.00 84.00 180 GLU A O 1
ATOM 1382 N N . THR A 1 181 ? 18.361 1.318 -11.514 1.00 89.25 181 THR A N 1
ATOM 1383 C CA . THR A 1 181 ? 17.267 1.921 -12.291 1.00 89.25 181 THR A CA 1
ATOM 1384 C C . THR A 1 181 ? 16.233 2.655 -11.439 1.00 89.25 181 THR A C 1
ATOM 1386 O O . THR A 1 181 ? 15.566 3.572 -11.921 1.00 89.25 181 THR A O 1
ATOM 1389 N N . LYS A 1 182 ? 16.088 2.300 -10.156 1.00 86.50 182 LYS A N 1
ATOM 1390 C CA . LYS A 1 182 ? 15.030 2.851 -9.293 1.00 86.50 182 LYS A CA 1
ATOM 1391 C C . LYS A 1 182 ? 15.235 4.324 -8.996 1.00 86.50 182 LYS A C 1
ATOM 1393 O O . LYS A 1 182 ? 14.269 5.089 -8.945 1.00 86.50 182 LYS A O 1
ATOM 1398 N N . ARG A 1 183 ? 16.488 4.729 -8.777 1.00 85.44 183 ARG A N 1
ATOM 1399 C CA . ARG A 1 183 ? 16.816 6.129 -8.498 1.00 85.44 183 ARG A CA 1
ATOM 1400 C C . ARG A 1 183 ? 16.465 7.016 -9.688 1.00 85.44 183 ARG A C 1
ATOM 1402 O O . ARG A 1 183 ? 15.804 8.032 -9.498 1.00 85.44 183 ARG A O 1
ATOM 1409 N N . GLU A 1 184 ? 16.890 6.625 -10.885 1.00 89.75 184 GLU A N 1
ATOM 1410 C CA . GLU A 1 184 ? 16.641 7.388 -12.113 1.00 89.75 184 GLU A CA 1
ATOM 1411 C C . GLU A 1 184 ? 15.146 7.460 -12.419 1.00 89.75 184 GLU A C 1
ATOM 1413 O O . GLU A 1 184 ? 14.614 8.550 -12.620 1.00 89.75 184 GLU A O 1
ATOM 1418 N N . TRP A 1 185 ? 14.434 6.335 -12.310 1.00 91.94 185 TRP A N 1
ATOM 1419 C CA . TRP A 1 185 ? 12.976 6.319 -12.409 1.00 91.94 185 TRP A CA 1
ATOM 1420 C C . TRP A 1 185 ? 12.302 7.269 -11.409 1.00 91.94 185 TRP A C 1
ATOM 1422 O O . TRP A 1 185 ? 11.418 8.035 -11.786 1.00 91.94 185 TRP A O 1
ATOM 1432 N N . SER A 1 186 ? 12.741 7.272 -10.145 1.00 88.75 186 SER A N 1
ATOM 1433 C CA . SER A 1 186 ? 12.145 8.126 -9.107 1.00 88.75 186 SER A CA 1
ATOM 1434 C C . SER A 1 186 ? 12.331 9.615 -9.403 1.00 88.75 186 SER A C 1
ATOM 1436 O O . SER A 1 186 ? 11.432 10.405 -9.119 1.00 88.75 186 SER A O 1
ATOM 1438 N N . ILE A 1 187 ? 13.476 9.999 -9.978 1.00 89.31 187 ILE A N 1
ATOM 1439 C CA . ILE A 1 187 ? 13.742 11.375 -10.417 1.00 89.31 187 ILE A CA 1
ATOM 1440 C C . ILE A 1 187 ? 12.818 11.735 -11.584 1.00 89.31 187 ILE A C 1
ATOM 1442 O O . ILE A 1 187 ? 12.123 12.743 -11.506 1.00 89.31 187 ILE A O 1
ATOM 1446 N N . MET A 1 188 ? 12.728 10.882 -12.612 1.00 92.69 188 MET A N 1
ATOM 1447 C CA . MET A 1 188 ? 11.858 11.127 -13.770 1.00 92.69 188 MET A CA 1
ATOM 1448 C C . MET A 1 188 ? 10.388 11.300 -13.373 1.00 92.69 188 MET A C 1
ATOM 1450 O O . MET A 1 188 ? 9.697 12.159 -13.914 1.00 92.69 188 MET A O 1
ATOM 1454 N N . VAL A 1 189 ? 9.900 10.501 -12.419 1.00 91.44 189 VAL A N 1
ATOM 1455 C CA . VAL A 1 189 ? 8.527 10.617 -11.906 1.00 91.44 189 VAL A CA 1
ATOM 1456 C C . VAL A 1 189 ? 8.309 11.950 -11.197 1.00 91.44 189 VAL A C 1
ATOM 1458 O O . VAL A 1 189 ? 7.283 12.591 -11.413 1.00 91.44 189 VAL A O 1
ATOM 1461 N N . GLN A 1 190 ? 9.266 12.386 -10.374 1.00 89.38 190 GLN A N 1
ATOM 1462 C CA . GLN A 1 190 ? 9.182 13.683 -9.701 1.00 89.38 190 GLN A CA 1
ATOM 1463 C C . GLN A 1 190 ? 9.173 14.829 -10.714 1.00 89.38 190 GLN A C 1
ATOM 1465 O O . GLN A 1 190 ? 8.277 15.662 -10.656 1.00 89.38 190 GLN A O 1
ATOM 1470 N N . GLU A 1 191 ? 10.083 14.825 -11.689 1.00 92.62 191 GLU A N 1
ATOM 1471 C CA . GLU A 1 191 ? 10.129 15.831 -12.759 1.00 92.62 191 GLU A CA 1
ATOM 1472 C C . GLU A 1 191 ? 8.826 15.868 -13.577 1.00 92.62 191 GLU A C 1
ATOM 1474 O O . GLU A 1 191 ? 8.320 16.937 -13.924 1.00 92.62 191 GLU A O 1
ATOM 1479 N N . PHE A 1 192 ? 8.242 14.698 -13.859 1.00 93.12 192 PHE A N 1
ATOM 1480 C CA . PHE A 1 192 ? 6.962 14.604 -14.558 1.00 93.12 192 PHE A CA 1
ATOM 1481 C C . PHE A 1 192 ? 5.826 15.250 -13.752 1.00 93.12 192 PHE A C 1
ATOM 1483 O O . PHE A 1 192 ? 5.072 16.061 -14.290 1.00 93.12 192 PHE A O 1
ATOM 1490 N N . PHE A 1 193 ? 5.719 14.950 -12.453 1.00 89.12 193 PHE A N 1
ATOM 1491 C CA . PHE A 1 193 ? 4.688 15.541 -11.591 1.00 89.12 193 PHE A CA 1
ATOM 1492 C C . PHE A 1 193 ? 4.942 17.015 -11.239 1.00 89.12 193 PHE A C 1
ATOM 1494 O O . PHE A 1 193 ? 3.990 17.749 -10.982 1.00 89.12 193 PHE A O 1
ATOM 1501 N N . GLU A 1 194 ? 6.193 17.472 -11.274 1.00 90.38 194 GLU A N 1
ATOM 1502 C CA . GLU A 1 194 ? 6.560 18.891 -11.181 1.00 90.38 194 GLU A CA 1
ATOM 1503 C C . GLU A 1 194 ? 6.294 19.659 -12.488 1.00 90.38 194 GLU A C 1
ATOM 1505 O O . GLU A 1 194 ? 6.336 20.890 -12.505 1.00 90.38 194 GLU A O 1
ATOM 1510 N N . GLY A 1 195 ? 6.007 18.952 -13.586 1.00 93.31 195 GLY A N 1
ATOM 1511 C CA . GLY A 1 195 ? 5.778 19.537 -14.906 1.00 93.31 195 GLY A CA 1
ATOM 1512 C C . GLY A 1 195 ? 7.053 20.011 -15.608 1.00 93.31 195 GLY A C 1
ATOM 1513 O O . GLY A 1 195 ? 6.966 20.718 -16.611 1.00 93.31 195 GLY A O 1
ATOM 1514 N N . THR A 1 196 ? 8.233 19.639 -15.104 1.00 96.38 196 THR A N 1
ATOM 1515 C CA . THR A 1 196 ? 9.540 19.931 -15.721 1.00 96.38 196 THR A CA 1
ATOM 1516 C C . THR A 1 196 ? 9.920 18.910 -16.794 1.00 96.38 196 THR A C 1
ATOM 1518 O O . THR A 1 196 ? 10.848 19.152 -17.562 1.00 96.38 196 THR A O 1
ATOM 1521 N N . ARG A 1 197 ? 9.166 17.809 -16.887 1.00 95.75 197 ARG A N 1
ATOM 1522 C CA . ARG A 1 197 ? 9.280 16.751 -17.894 1.00 95.75 197 ARG A CA 1
ATOM 1523 C C . ARG A 1 197 ? 7.912 16.453 -18.503 1.00 95.75 197 ARG A C 1
ATOM 1525 O O . ARG A 1 197 ? 6.929 16.271 -17.786 1.00 95.75 197 ARG A O 1
ATOM 1532 N N . SER A 1 198 ? 7.834 16.381 -19.827 1.00 96.88 198 SER A N 1
ATOM 1533 C CA . SER A 1 198 ? 6.607 16.017 -20.541 1.00 96.88 198 SER A CA 1
ATOM 1534 C C . SER A 1 198 ? 6.329 14.508 -20.505 1.00 96.88 198 SER A C 1
ATOM 1536 O O . SER A 1 198 ? 7.209 13.697 -20.222 1.00 96.88 198 SER A O 1
ATOM 1538 N N . ALA A 1 199 ? 5.096 14.110 -20.836 1.00 93.81 199 ALA A N 1
ATOM 1539 C CA . ALA A 1 199 ? 4.722 12.694 -20.929 1.00 93.81 199 ALA A CA 1
ATOM 1540 C C . ALA A 1 199 ? 5.527 11.936 -21.999 1.00 93.81 199 ALA A C 1
ATOM 1542 O O . ALA A 1 199 ? 5.885 10.780 -21.792 1.00 93.81 199 ALA A O 1
ATOM 1543 N N . GLU A 1 200 ? 5.823 12.593 -23.124 1.00 95.94 200 GLU A N 1
ATOM 1544 C CA . GLU A 1 200 ? 6.610 12.009 -24.215 1.00 95.94 200 GLU A CA 1
ATOM 1545 C C . GLU A 1 200 ? 8.066 11.790 -23.782 1.00 95.94 200 GLU A C 1
ATOM 1547 O O . GLU A 1 200 ? 8.588 10.689 -23.931 1.00 95.94 200 GLU A O 1
ATOM 1552 N N . GLU A 1 201 ? 8.696 12.800 -23.170 1.00 97.12 201 GLU A N 1
ATOM 1553 C CA . GLU A 1 201 ? 10.060 12.684 -22.629 1.00 97.12 201 GLU A CA 1
ATOM 1554 C C . GLU A 1 201 ? 10.136 11.619 -21.534 1.00 97.12 201 GLU A C 1
ATOM 1556 O O . GLU A 1 201 ? 11.080 10.837 -21.492 1.00 97.12 201 GLU A O 1
ATOM 1561 N N . PHE A 1 202 ? 9.130 11.547 -20.658 1.00 94.88 202 PHE A N 1
ATOM 1562 C CA . PHE A 1 202 ? 9.044 10.490 -19.655 1.00 94.88 202 PHE A CA 1
ATOM 1563 C C . PHE A 1 202 ? 8.990 9.098 -20.297 1.00 94.88 202 PHE A C 1
ATOM 1565 O O . PHE A 1 202 ? 9.732 8.213 -19.884 1.00 94.88 202 PHE A O 1
ATOM 1572 N N . ALA A 1 203 ? 8.138 8.891 -21.306 1.00 92.75 203 ALA A N 1
ATOM 1573 C CA . ALA A 1 203 ? 7.998 7.593 -21.961 1.00 92.75 203 ALA A CA 1
ATOM 1574 C C . ALA A 1 203 ? 9.283 7.166 -22.688 1.00 92.75 203 ALA A C 1
ATOM 1576 O O . ALA A 1 203 ? 9.716 6.021 -22.544 1.00 92.75 203 ALA A O 1
ATOM 1577 N N . GLN A 1 204 ? 9.908 8.086 -23.428 1.00 96.06 204 GLN A N 1
ATOM 1578 C CA . GLN A 1 204 ? 11.144 7.825 -24.168 1.00 96.06 204 GLN A CA 1
ATOM 1579 C C . GLN A 1 204 ? 12.318 7.527 -23.231 1.00 96.06 204 GLN A C 1
ATOM 1581 O O . GLN A 1 204 ? 13.008 6.523 -23.414 1.00 96.06 204 GLN A O 1
ATOM 1586 N N . ASP A 1 205 ? 12.514 8.345 -22.197 1.00 95.38 205 ASP A N 1
ATOM 1587 C CA . ASP A 1 205 ? 13.615 8.149 -21.254 1.00 95.38 205 ASP A CA 1
ATOM 1588 C C . ASP A 1 205 ? 13.393 6.921 -20.374 1.00 95.38 205 ASP A C 1
ATOM 1590 O O . ASP A 1 205 ? 14.351 6.220 -20.055 1.00 95.38 205 ASP A O 1
ATOM 1594 N N . TYR A 1 206 ? 12.143 6.595 -20.029 1.00 93.69 206 TYR A N 1
ATOM 1595 C CA . TYR A 1 206 ? 11.866 5.364 -19.301 1.00 93.69 206 TYR A CA 1
ATOM 1596 C C . TYR A 1 206 ? 12.149 4.127 -20.159 1.00 93.69 206 TYR A C 1
ATOM 1598 O O . TYR A 1 206 ? 12.785 3.190 -19.682 1.00 93.69 206 TYR A O 1
ATOM 1606 N N . GLN A 1 207 ? 11.754 4.123 -21.436 1.00 92.75 207 GLN A N 1
ATOM 1607 C CA . GLN A 1 207 ? 12.135 3.040 -22.342 1.00 92.75 207 GLN A CA 1
ATOM 1608 C C . GLN A 1 207 ? 13.660 2.928 -22.457 1.00 92.75 207 GLN A C 1
ATOM 1610 O O . GLN A 1 207 ? 14.203 1.834 -22.312 1.00 92.75 207 GLN A O 1
ATOM 1615 N N . LYS A 1 208 ? 14.356 4.056 -22.634 1.00 95.12 208 LYS A N 1
ATOM 1616 C CA . LYS A 1 208 ? 15.818 4.093 -22.704 1.00 95.12 208 LYS A CA 1
ATOM 1617 C C . LYS A 1 208 ? 16.479 3.561 -21.431 1.00 95.12 208 LYS A C 1
ATOM 1619 O O . LYS A 1 208 ? 17.418 2.778 -21.526 1.00 95.12 208 LYS A O 1
ATOM 1624 N N . LEU A 1 209 ? 15.972 3.933 -20.254 1.00 94.12 209 LEU A N 1
ATOM 1625 C CA . LEU A 1 209 ? 16.439 3.420 -18.964 1.00 94.12 209 LEU A CA 1
ATOM 1626 C C . LEU A 1 209 ? 16.393 1.888 -18.935 1.00 94.12 209 LEU A C 1
ATOM 1628 O O . LEU A 1 209 ? 17.344 1.252 -18.481 1.00 94.12 209 LEU A O 1
ATOM 1632 N N . LEU A 1 210 ? 15.296 1.299 -19.418 1.00 91.44 210 LEU A N 1
ATOM 1633 C CA . LEU A 1 210 ? 15.135 -0.151 -19.477 1.00 91.44 210 LEU A CA 1
ATOM 1634 C C . LEU A 1 210 ? 16.055 -0.786 -20.535 1.00 91.44 210 LEU A C 1
ATOM 1636 O O . LEU A 1 210 ? 16.662 -1.822 -20.291 1.00 91.44 210 LEU A O 1
ATOM 1640 N N . GLU A 1 211 ? 16.213 -0.186 -21.708 1.00 93.31 211 GLU A N 1
ATOM 1641 C CA . GLU A 1 211 ? 17.096 -0.733 -22.746 1.00 93.31 211 GLU A CA 1
ATOM 1642 C C . GLU A 1 211 ? 18.576 -0.688 -22.328 1.00 93.31 211 GLU A C 1
ATOM 1644 O O . GLU A 1 211 ? 19.279 -1.695 -22.433 1.00 93.31 211 GLU A O 1
ATOM 1649 N N . ASP A 1 212 ? 19.034 0.439 -21.777 1.00 94.69 212 ASP A N 1
ATOM 1650 C CA . ASP A 1 212 ? 20.429 0.649 -21.369 1.00 94.69 212 ASP A CA 1
ATOM 1651 C C . ASP A 1 212 ? 20.848 -0.276 -20.210 1.00 94.69 212 ASP A C 1
ATOM 1653 O O . ASP A 1 212 ? 22.015 -0.655 -20.102 1.00 94.69 212 ASP A O 1
ATOM 1657 N N . ASN A 1 213 ? 19.901 -0.666 -19.350 1.00 92.44 213 ASN A N 1
ATOM 1658 C CA . ASN A 1 213 ? 20.164 -1.480 -18.159 1.00 92.44 213 ASN A CA 1
ATOM 1659 C C . ASN A 1 213 ? 19.790 -2.960 -18.317 1.00 92.44 213 ASN A C 1
ATOM 1661 O O . ASN A 1 213 ? 19.952 -3.737 -17.374 1.00 92.44 213 ASN A O 1
ATOM 1665 N N . PHE A 1 214 ? 19.306 -3.381 -19.489 1.00 90.38 214 PHE A N 1
ATOM 1666 C CA . PHE A 1 214 ? 18.809 -4.741 -19.698 1.00 90.38 214 PHE A CA 1
ATOM 1667 C C . PHE A 1 214 ? 19.866 -5.817 -19.403 1.00 90.38 214 PHE A C 1
ATOM 1669 O O . PHE A 1 214 ? 19.587 -6.782 -18.693 1.00 90.38 214 PHE A O 1
ATOM 1676 N N . ALA A 1 215 ? 21.101 -5.628 -19.877 1.00 91.25 215 ALA A N 1
ATOM 1677 C CA . ALA A 1 215 ? 22.191 -6.578 -19.643 1.00 91.25 215 ALA A CA 1
ATOM 1678 C C . ALA A 1 215 ? 22.561 -6.696 -18.152 1.00 91.25 215 ALA A C 1
ATOM 1680 O O . ALA A 1 215 ? 22.735 -7.805 -17.648 1.00 91.25 215 ALA A O 1
ATOM 1681 N N . GLY A 1 216 ? 22.626 -5.567 -17.436 1.00 89.94 216 GLY A N 1
ATOM 1682 C CA . GLY A 1 216 ? 22.900 -5.549 -15.994 1.00 89.94 216 GLY A CA 1
ATOM 1683 C C . GLY A 1 216 ? 21.782 -6.203 -15.181 1.00 89.94 216 GLY A C 1
ATOM 1684 O O . GLY A 1 216 ? 22.046 -6.925 -14.222 1.00 89.94 216 GLY A O 1
ATOM 1685 N N . MET A 1 217 ? 20.531 -6.033 -15.613 1.00 86.69 217 MET A N 1
ATOM 1686 C CA . MET A 1 217 ? 19.383 -6.720 -15.023 1.00 86.69 217 MET A CA 1
ATOM 1687 C C . MET A 1 217 ? 19.476 -8.245 -15.195 1.00 86.69 217 MET A C 1
ATOM 1689 O O . MET A 1 217 ? 19.233 -8.974 -14.232 1.00 86.69 217 MET A O 1
ATOM 1693 N N . LEU A 1 218 ? 19.879 -8.744 -16.371 1.00 86.56 218 LEU A N 1
ATOM 1694 C CA . LEU A 1 218 ? 20.085 -10.184 -16.580 1.00 86.56 218 LEU A CA 1
ATOM 1695 C C . LEU A 1 218 ? 21.200 -10.739 -15.692 1.00 86.56 218 LEU A C 1
ATOM 1697 O O . LEU A 1 218 ? 21.008 -11.776 -15.058 1.00 86.56 218 LEU A O 1
ATOM 1701 N N . GLU A 1 219 ? 22.319 -10.022 -15.571 1.00 89.19 219 GLU A N 1
ATOM 1702 C CA . GLU A 1 219 ? 23.393 -10.390 -14.644 1.00 89.19 219 GLU A CA 1
ATOM 1703 C C . GLU A 1 219 ? 22.888 -10.441 -13.194 1.00 89.19 219 GLU A C 1
ATOM 1705 O O . GLU A 1 219 ? 23.111 -11.433 -12.497 1.00 89.19 219 GLU A O 1
ATOM 1710 N N . TYR A 1 220 ? 22.136 -9.425 -12.758 1.00 85.69 220 TYR A N 1
ATOM 1711 C CA . TYR A 1 220 ? 21.545 -9.364 -11.419 1.00 85.69 220 TYR A CA 1
ATOM 1712 C C . TYR A 1 220 ? 20.613 -10.549 -11.126 1.00 85.69 220 TYR A C 1
ATOM 1714 O O . TYR A 1 220 ? 20.641 -11.111 -10.029 1.00 85.69 220 TYR A O 1
ATOM 1722 N N . LEU A 1 221 ? 19.797 -10.957 -12.103 1.00 81.56 221 LEU A N 1
ATOM 1723 C CA . LEU A 1 221 ? 18.907 -12.113 -11.976 1.00 81.56 221 LEU A CA 1
ATOM 1724 C C . LEU A 1 221 ? 19.625 -13.459 -12.152 1.00 81.56 221 LEU A C 1
ATOM 1726 O O . LEU A 1 221 ? 18.994 -14.502 -11.966 1.00 81.56 221 LEU A O 1
ATOM 1730 N N . ASN A 1 222 ? 20.923 -13.453 -12.473 1.00 86.06 222 ASN A N 1
ATOM 1731 C CA . ASN A 1 222 ? 21.690 -14.635 -12.862 1.00 86.06 222 ASN A CA 1
ATOM 1732 C C . ASN A 1 222 ? 21.026 -15.382 -14.036 1.00 86.06 222 ASN A C 1
ATOM 1734 O O . ASN A 1 222 ? 20.853 -16.603 -14.008 1.00 86.06 222 ASN A O 1
ATOM 1738 N N . MET A 1 223 ? 20.631 -14.609 -15.049 1.00 85.25 223 MET A N 1
ATOM 1739 C CA . MET A 1 223 ? 19.998 -15.054 -16.287 1.00 85.25 223 MET A CA 1
ATOM 1740 C C . MET A 1 223 ? 20.831 -14.635 -17.503 1.00 85.25 223 MET A C 1
ATOM 1742 O O . MET A 1 223 ? 21.635 -13.707 -17.456 1.00 85.25 223 MET A O 1
ATOM 1746 N N . THR A 1 224 ? 20.608 -15.314 -18.620 1.00 89.06 224 THR A N 1
ATOM 1747 C CA . THR A 1 224 ? 21.189 -15.008 -19.930 1.00 89.06 224 THR A CA 1
ATOM 1748 C C . THR A 1 224 ? 20.093 -14.760 -20.967 1.00 89.06 224 THR A C 1
ATOM 1750 O O . THR A 1 224 ? 18.915 -15.023 -20.732 1.00 89.06 224 THR A O 1
ATOM 1753 N N . GLU A 1 225 ? 20.454 -14.290 -22.160 1.00 89.94 225 GLU A N 1
ATOM 1754 C CA . GLU A 1 225 ? 19.486 -14.189 -23.261 1.00 89.94 225 GLU A CA 1
ATOM 1755 C C . GLU A 1 225 ? 18.948 -15.562 -23.712 1.00 89.94 225 GLU A C 1
ATOM 1757 O O . GLU A 1 225 ? 17.783 -15.659 -24.097 1.00 89.94 225 GLU A O 1
ATOM 1762 N N . ASP A 1 226 ? 19.742 -16.643 -23.617 1.00 90.12 226 ASP A N 1
ATOM 1763 C CA . ASP A 1 226 ? 19.256 -18.004 -23.922 1.00 90.12 226 ASP A CA 1
ATOM 1764 C C . ASP A 1 226 ? 18.159 -18.429 -22.942 1.00 90.12 226 ASP A C 1
ATOM 1766 O O . ASP A 1 226 ? 17.182 -19.067 -23.332 1.00 90.12 226 ASP A O 1
ATOM 1770 N N . ASP A 1 227 ? 18.281 -18.020 -21.681 1.00 87.56 227 ASP A N 1
ATOM 1771 C CA . ASP A 1 227 ? 17.284 -18.287 -20.648 1.00 87.56 227 ASP A CA 1
ATOM 1772 C C . ASP A 1 227 ? 15.941 -17.602 -20.956 1.00 87.56 227 ASP A C 1
ATOM 1774 O O . ASP A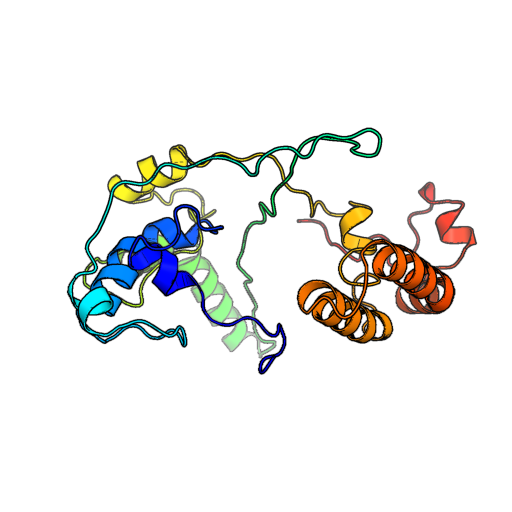 1 227 ? 14.881 -18.171 -20.691 1.00 87.56 227 ASP A O 1
ATOM 1778 N N . LEU A 1 228 ? 15.970 -16.414 -21.574 1.00 84.75 228 LEU A N 1
ATOM 1779 C CA . LEU A 1 228 ? 14.767 -15.719 -22.049 1.00 84.75 228 LEU A CA 1
ATOM 1780 C C . LEU A 1 228 ? 14.162 -16.367 -23.296 1.00 84.75 228 LEU A C 1
ATOM 1782 O O . LEU A 1 228 ? 12.942 -16.385 -23.449 1.00 84.75 228 LEU A O 1
ATOM 1786 N N . ALA A 1 229 ? 15.006 -16.880 -24.193 1.00 88.62 229 ALA A N 1
ATOM 1787 C CA . ALA A 1 229 ? 14.570 -17.547 -25.416 1.00 88.62 229 ALA A CA 1
ATOM 1788 C C . ALA A 1 229 ? 13.974 -18.939 -25.153 1.00 88.62 229 ALA A C 1
ATOM 1790 O O . ALA A 1 229 ? 13.186 -19.428 -25.962 1.00 88.62 229 ALA A O 1
ATOM 1791 N N . ASN A 1 230 ? 14.332 -19.562 -24.026 1.00 87.25 230 ASN A N 1
ATOM 1792 C CA . ASN A 1 230 ? 13.914 -20.912 -23.653 1.00 87.25 230 ASN A CA 1
ATOM 1793 C C . ASN A 1 230 ? 13.232 -20.933 -22.269 1.00 87.25 230 ASN A C 1
ATOM 1795 O O . ASN A 1 230 ? 13.712 -21.597 -21.337 1.00 87.25 230 ASN A O 1
ATOM 1799 N N . PRO A 1 231 ? 12.110 -20.209 -22.103 1.00 80.94 231 PRO A N 1
ATOM 1800 C CA . PRO A 1 231 ? 11.436 -20.056 -20.820 1.00 80.94 231 PRO A CA 1
ATOM 1801 C C . PRO A 1 231 ? 11.006 -21.379 -20.168 1.00 80.94 231 PRO A C 1
ATOM 1803 O O . PRO A 1 231 ? 10.936 -21.513 -18.945 1.00 80.94 231 PRO A O 1
ATOM 1806 N N . GLU A 1 232 ? 10.741 -22.400 -20.979 1.00 83.19 232 GLU A N 1
ATOM 1807 C CA . GLU A 1 232 ? 10.384 -23.743 -20.537 1.00 83.19 232 GLU A CA 1
ATOM 1808 C C . GLU A 1 232 ? 11.475 -24.428 -19.702 1.00 83.19 232 GLU A C 1
ATOM 1810 O O . GLU A 1 232 ? 11.159 -25.332 -18.925 1.00 83.19 232 GLU A O 1
ATOM 1815 N N . LYS A 1 233 ? 12.735 -23.979 -19.809 1.00 83.06 233 LYS A N 1
ATOM 1816 C CA . LYS A 1 233 ? 13.862 -24.493 -19.016 1.00 83.06 233 LYS A CA 1
ATOM 1817 C C . LYS A 1 233 ? 13.829 -24.037 -17.557 1.00 83.06 233 LYS A C 1
ATOM 1819 O O . LYS A 1 233 ? 14.544 -24.622 -16.746 1.00 83.06 233 LYS A O 1
ATOM 1824 N N . ARG A 1 234 ? 12.997 -23.043 -17.208 1.00 78.19 234 ARG A N 1
ATOM 1825 C CA . ARG A 1 234 ? 12.882 -22.475 -15.849 1.00 78.19 234 ARG A CA 1
ATOM 1826 C C . ARG A 1 234 ? 14.256 -22.110 -15.260 1.00 78.19 234 ARG A C 1
ATOM 1828 O O . ARG A 1 234 ? 14.659 -22.691 -14.249 1.00 78.19 234 ARG A O 1
ATOM 1835 N N . PRO A 1 235 ? 14.987 -21.193 -15.909 1.00 71.94 235 PRO A N 1
ATOM 1836 C CA . PRO A 1 235 ? 16.308 -20.749 -15.480 1.00 71.94 235 PRO A CA 1
ATOM 1837 C C . PRO A 1 235 ? 16.347 -20.287 -14.010 1.00 71.94 235 PRO A C 1
ATOM 1839 O O . PRO A 1 235 ? 15.320 -19.879 -13.451 1.00 71.94 235 PRO A O 1
ATOM 1842 N N . PRO A 1 236 ? 17.526 -20.329 -13.360 1.00 65.56 236 PRO A N 1
ATOM 1843 C CA . PRO A 1 236 ? 17.725 -19.723 -12.044 1.00 65.56 236 PRO A CA 1
ATOM 1844 C C . PRO A 1 236 ? 17.235 -18.264 -12.034 1.00 65.56 236 PRO A C 1
ATOM 1846 O O . PRO A 1 236 ? 17.330 -17.576 -13.041 1.00 65.56 236 PRO A O 1
ATOM 1849 N N . GLY A 1 237 ? 16.664 -17.792 -10.922 1.00 60.75 237 GLY A N 1
ATOM 1850 C CA . GLY A 1 237 ? 16.147 -16.414 -10.828 1.00 60.75 237 GLY A CA 1
ATOM 1851 C C . GLY A 1 237 ? 14.740 -16.194 -11.406 1.00 60.75 237 GLY A C 1
ATOM 1852 O O . GLY A 1 237 ? 14.077 -15.241 -11.003 1.00 60.75 237 GLY A O 1
ATOM 1853 N N . TRP A 1 238 ? 14.206 -17.129 -12.208 1.00 56.53 238 TRP A N 1
ATOM 1854 C CA . TRP A 1 238 ? 12.814 -17.111 -12.702 1.00 56.53 238 TRP A CA 1
ATOM 1855 C C . TRP A 1 238 ? 11.773 -16.943 -11.579 1.00 56.53 238 TRP A C 1
ATOM 1857 O O . TRP A 1 238 ? 10.714 -16.350 -11.764 1.00 56.53 238 TRP A O 1
ATOM 1867 N N . VAL A 1 239 ? 12.073 -17.478 -10.391 1.00 52.62 239 VAL A N 1
ATOM 1868 C CA . VAL A 1 239 ? 11.175 -17.521 -9.222 1.00 52.62 239 VAL A CA 1
ATOM 1869 C C . VAL A 1 239 ? 11.466 -16.381 -8.229 1.00 52.62 239 VAL A C 1
ATOM 1871 O O . VAL A 1 239 ? 11.131 -16.480 -7.053 1.00 52.62 239 VAL A O 1
ATOM 1874 N N . ALA A 1 240 ? 12.094 -15.275 -8.654 1.00 48.69 240 ALA A N 1
ATOM 1875 C CA . ALA A 1 240 ? 12.376 -14.143 -7.757 1.00 48.69 240 ALA A CA 1
ATOM 1876 C C . ALA A 1 240 ? 11.112 -13.483 -7.150 1.00 48.69 240 ALA A C 1
ATOM 1878 O O . ALA A 1 240 ? 11.220 -12.700 -6.201 1.00 48.69 240 ALA A O 1
ATOM 1879 N N . ALA A 1 241 ? 9.919 -13.851 -7.624 1.00 45.62 241 ALA A N 1
ATOM 1880 C CA . ALA A 1 241 ? 8.679 -13.780 -6.863 1.00 45.62 241 ALA A CA 1
ATOM 1881 C C . ALA A 1 241 ? 8.274 -15.214 -6.482 1.00 45.62 241 ALA A C 1
ATOM 1883 O O . ALA A 1 241 ? 7.793 -15.975 -7.322 1.00 45.62 241 ALA A O 1
ATOM 1884 N N . GLY A 1 242 ? 8.560 -15.595 -5.235 1.00 33.62 242 GLY A N 1
ATOM 1885 C CA . GLY A 1 242 ? 8.279 -16.923 -4.697 1.00 33.62 242 GLY A CA 1
ATOM 1886 C C . GLY A 1 242 ? 6.810 -17.347 -4.832 1.00 33.62 242 GLY A C 1
ATOM 1887 O O . GLY A 1 242 ? 5.943 -16.521 -5.132 1.00 33.62 242 GLY A O 1
ATOM 1888 N N . PRO A 1 243 ? 6.515 -18.635 -4.581 1.00 31.78 243 PRO A N 1
ATOM 1889 C CA . PRO A 1 243 ? 5.147 -19.081 -4.404 1.00 31.78 243 PRO A CA 1
ATOM 1890 C C . PRO A 1 243 ? 4.615 -18.422 -3.129 1.00 31.78 243 PRO A C 1
ATOM 1892 O O . PRO A 1 243 ? 5.028 -18.775 -2.025 1.00 31.78 243 PRO A O 1
ATOM 1895 N N . TYR A 1 244 ? 3.742 -17.437 -3.294 1.00 36.28 244 TYR A N 1
ATOM 1896 C CA . TYR A 1 244 ? 2.663 -17.237 -2.336 1.00 36.28 244 TYR A CA 1
ATOM 1897 C C . TYR A 1 244 ? 1.524 -18.176 -2.729 1.00 36.28 244 TYR A C 1
ATOM 1899 O O . TYR A 1 244 ? 1.201 -18.221 -3.941 1.00 36.28 244 TYR A O 1
#

Sequence (244 aa):
PEGWTGMTDAYPLFLTQKAAMWMVTGGFYTSFPKDIQSLAEGAYGGSGEVDEDAAKAASEFEFGRFAFPNLEGPCVQGTARANELTSGALAIPLKDRTQNDLEVDFIMFWTSPQGMQIYLENKLDPANLQGGIAGPPLIKGVELPDQWKDIFAQSVFVGNYEKPGAPGDAVARGFFKYEETKREWSIMVQEFFEGTRSAEEFAQDYQKLLEDNFAGMLEYLNMTEDDLANPEKRPPGWVAAGPY

Radius of gyration: 22.51 Å; chains: 1; bounding box: 44×50×52 Å

Foldseek 3Di:
DPDLQPDAPCVLCVQLVVDQDDDDFQFCVLQVQLQLVCQLVVNRPGRHDDDNVSSVVGDDDDDDDDDDAFDDDPPDDDGDADAPDDDDDDDQPDDDPVRSVVSVVVVCCCLAQNNVQVLLCQQNPPVNSVHTDRADDPRPPHDHDPVSNVVRVPHDHPHRCPDQVRVCCCPPCHGHPPVVRNVVSSVLVVCPVVVVDDPVRSVVVSVVSCVVCVVVSCVVLVHDVVCVVCVVVVDRSSVVPPDD

pLDDT: mean 84.75, std 12.37, range [31.78, 97.12]